Protein AF-0000000084427815 (afdb_homodimer)

Secondary structure (DSSP, 8-state):
------------------------------------TTS-HHHHHHHHHHHHHHHHHHHHHHHHHHHHHHS-HHHHHHHHHHHHTT--HHHHHHHHHHHHHH-/------------------------------------TTS-HHHHHHHHHHHHHHHHHHHHHHHHHHHHHHS-HHHHHHHHHHHHTT--HHHHHHHHHHHHHH-

pLDDT: mean 72.49, std 29.78, range [21.88, 98.81]

Structure (mmCIF, N/CA/C/O backbone):
data_AF-0000000084427815-model_v1
#
loop_
_entity.id
_entity.type
_entity.pdbx_description
1 polymer 'Uncharacterized protein'
#
loop_
_atom_site.group_PDB
_atom_site.id
_atom_site.type_symbol
_atom_site.label_atom_id
_atom_site.label_alt_id
_atom_site.label_comp_id
_atom_site.label_asym_id
_atom_site.label_entity_id
_atom_site.label_seq_id
_atom_site.pdbx_PDB_ins_code
_atom_site.Cartn_x
_atom_site.Cartn_y
_atom_site.Cartn_z
_atom_site.occupancy
_atom_site.B_iso_or_equiv
_atom_site.auth_seq_id
_atom_site.auth_comp_id
_atom_site.auth_asym_id
_atom_site.auth_atom_id
_atom_site.pdbx_PDB_model_num
ATOM 1 N N . MET A 1 1 ? 54.531 42.094 91.812 1 26.03 1 MET A N 1
ATOM 2 C CA . MET A 1 1 ? 54.656 42.531 90.438 1 26.03 1 MET A CA 1
ATOM 3 C C . MET A 1 1 ? 53.469 42.031 89.625 1 26.03 1 MET A C 1
ATOM 5 O O . MET A 1 1 ? 52.844 41.031 89.938 1 26.03 1 MET A O 1
ATOM 9 N N . SER A 1 2 ? 53.125 42.875 88.5 1 26.5 2 SER A N 1
ATOM 10 C CA . SER A 1 2 ? 52.062 43.344 87.625 1 26.5 2 SER A CA 1
ATOM 11 C C . SER A 1 2 ? 51.688 42.312 86.562 1 26.5 2 SER A C 1
ATOM 13 O O . SER A 1 2 ? 52.344 42.25 85.5 1 26.5 2 SER A O 1
ATOM 15 N N . ASP A 1 3 ? 51.375 41.094 86.938 1 30.28 3 ASP A N 1
ATOM 16 C CA . ASP A 1 3 ? 51.031 40.062 85.938 1 30.28 3 ASP A CA 1
ATOM 17 C C . ASP A 1 3 ? 49.875 40.5 85.062 1 30.28 3 ASP A C 1
ATOM 19 O O . ASP A 1 3 ? 48.719 40.469 85.438 1 30.28 3 ASP A O 1
ATOM 23 N N . ARG A 1 4 ? 50.219 41.625 84.312 1 27.55 4 ARG A N 1
ATOM 24 C CA . ARG A 1 4 ? 49.312 42.406 83.5 1 27.55 4 ARG A CA 1
ATOM 25 C C . ARG A 1 4 ? 48.469 41.5 82.562 1 27.55 4 ARG A C 1
ATOM 27 O O . ARG A 1 4 ? 47.25 41.594 82.5 1 27.55 4 ARG A O 1
ATOM 34 N N . THR A 1 5 ? 48.812 41.469 81.062 1 27.08 5 THR A N 1
ATOM 35 C CA . THR A 1 5 ? 48.156 42.156 80 1 27.08 5 THR A CA 1
ATOM 36 C C . THR A 1 5 ? 47.219 41.188 79.25 1 27.08 5 THR A C 1
ATOM 38 O O . THR A 1 5 ? 47.562 40 79.062 1 27.08 5 THR A O 1
ATOM 41 N N . ALA A 1 6 ? 46.094 41.688 78.688 1 27.53 6 ALA A N 1
ATOM 42 C CA . ALA A 1 6 ? 44.75 41.531 78.125 1 27.53 6 ALA A CA 1
ATOM 43 C C . ALA A 1 6 ? 44.75 40.75 76.812 1 27.53 6 ALA A C 1
ATOM 45 O O . ALA A 1 6 ? 44.062 39.75 76.688 1 27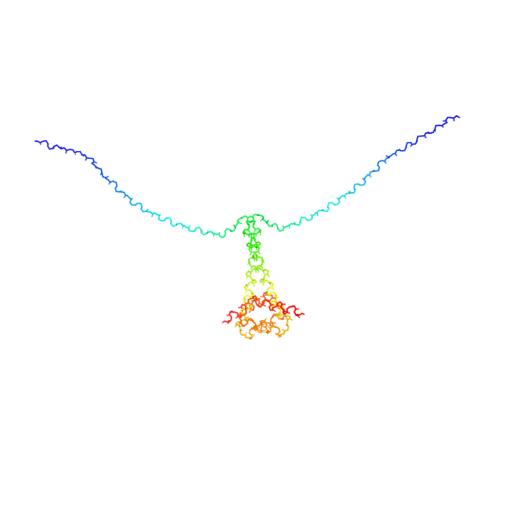.53 6 ALA A O 1
ATOM 46 N N . ALA A 1 7 ? 44.656 41.469 75.625 1 24.5 7 ALA A N 1
ATOM 47 C CA . ALA A 1 7 ? 43.438 41.656 74.812 1 24.5 7 ALA A CA 1
ATOM 48 C C . ALA A 1 7 ? 43.406 40.719 73.625 1 24.5 7 ALA A C 1
ATOM 50 O O . ALA A 1 7 ? 42.406 40.031 73.375 1 24.5 7 ALA A O 1
ATOM 51 N N . ASN A 1 8 ? 44.281 40.938 72.5 1 22.89 8 ASN A N 1
ATOM 52 C CA . ASN A 1 8 ? 43.781 41.344 71.188 1 22.89 8 ASN A CA 1
ATOM 53 C C . ASN A 1 8 ? 43.219 40.156 70.438 1 22.89 8 ASN A C 1
ATOM 55 O O . ASN A 1 8 ? 43.531 39 70.75 1 22.89 8 ASN A O 1
ATOM 59 N N . SER A 1 9 ? 42.812 40.438 69.062 1 24.67 9 SER A N 1
ATOM 60 C CA . SER A 1 9 ? 41.812 40.531 68 1 24.67 9 SER A CA 1
ATOM 61 C C . SER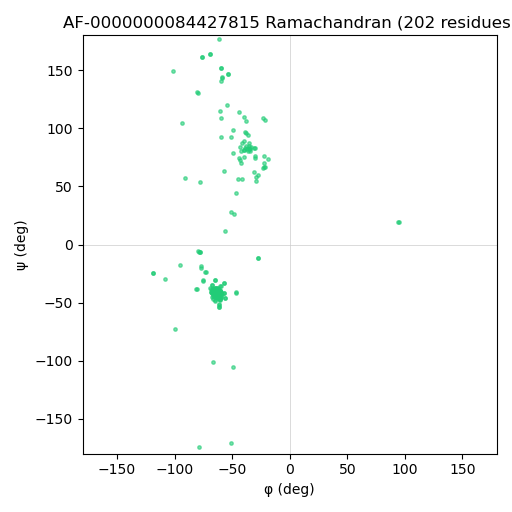 A 1 9 ? 41.969 39.406 66.938 1 24.67 9 SER A C 1
ATOM 63 O O . SER A 1 9 ? 41.031 39.094 66.188 1 24.67 9 SER A O 1
ATOM 65 N N . MET A 1 10 ? 43.25 38.938 66.75 1 24.95 10 MET A N 1
ATOM 66 C CA . MET A 1 10 ? 43.469 38.875 65.312 1 24.95 10 MET A CA 1
ATOM 67 C C . MET A 1 10 ? 42.469 37.906 64.688 1 24.95 10 MET A C 1
ATOM 69 O O . MET A 1 10 ? 41.906 37.031 65.375 1 24.95 10 MET A O 1
ATOM 73 N N . ASN A 1 11 ? 42.562 37.812 63.188 1 25.64 11 ASN A N 1
ATOM 74 C CA . ASN A 1 11 ? 42 37.75 61.844 1 25.64 11 ASN A CA 1
ATOM 75 C C . ASN A 1 11 ? 41.75 36.312 61.406 1 25.64 11 ASN A C 1
ATOM 77 O O . ASN A 1 11 ? 42.688 35.562 61.156 1 25.64 11 ASN A O 1
ATOM 81 N N . ASP A 1 12 ? 40.969 35.594 62.156 1 30.39 12 ASP A N 1
ATOM 82 C CA . ASP A 1 12 ? 40.625 34.25 61.656 1 30.39 12 ASP A CA 1
ATOM 83 C C . ASP A 1 12 ? 40.156 34.312 60.219 1 30.39 12 ASP A C 1
ATOM 85 O O . ASP A 1 12 ? 39.188 35 59.875 1 30.39 12 ASP A O 1
ATOM 89 N N . GLN A 1 13 ? 41.188 34.438 59.219 1 28.45 13 GLN A N 1
ATOM 90 C CA . GLN A 1 13 ? 41.094 34.344 57.75 1 28.45 13 GLN A CA 1
ATOM 91 C C . GLN A 1 13 ? 40.094 33.25 57.344 1 28.45 13 GLN A C 1
ATOM 93 O O . GLN A 1 13 ? 40.156 32.125 57.844 1 28.45 13 GLN A O 1
ATOM 98 N N . GLY A 1 14 ? 38.938 33.688 56.875 1 31.08 14 GLY A N 1
ATOM 99 C CA . GLY A 1 14 ? 37.75 33.188 56.156 1 31.08 14 GLY A CA 1
ATOM 100 C C . GLY A 1 14 ? 38.094 32.188 55.062 1 31.08 14 GLY A C 1
ATOM 101 O O . GLY A 1 14 ? 38.844 32.5 54.156 1 31.08 14 GLY A O 1
ATOM 102 N N . ALA A 1 15 ? 38.438 30.922 55.438 1 32.78 15 ALA A N 1
ATOM 103 C CA . ALA A 1 15 ? 38.688 29.906 54.438 1 32.78 15 ALA A CA 1
ATOM 104 C C . ALA A 1 15 ? 37.688 30 53.281 1 32.78 15 ALA A C 1
ATOM 106 O O . ALA A 1 15 ? 36.5 30.266 53.531 1 32.78 15 ALA A O 1
ATOM 107 N N . PRO A 1 16 ? 38.188 30.438 52.062 1 34.28 16 PRO A N 1
ATOM 108 C CA . PRO A 1 16 ? 37.438 30.531 50.781 1 34.28 16 PRO A CA 1
ATOM 109 C C . PRO A 1 16 ? 36.719 29.219 50.438 1 34.28 16 PRO A C 1
ATOM 111 O O . PRO A 1 16 ? 37.25 28.141 50.688 1 34.28 16 PRO A O 1
ATOM 114 N N . GLY A 1 17 ? 35.469 29.031 50.812 1 33.03 17 GLY A N 1
ATOM 115 C CA . GLY A 1 17 ? 34.531 28 50.375 1 33.03 17 GLY A CA 1
ATOM 116 C C . GLY A 1 17 ? 34.656 27.672 48.906 1 33.03 17 GLY A C 1
ATOM 117 O O . GLY A 1 17 ? 34.875 28.562 48.094 1 33.03 17 GLY A O 1
ATOM 118 N N . ASP A 1 18 ? 35.438 26.594 48.594 1 31.75 18 ASP A N 1
ATOM 119 C CA . ASP A 1 18 ? 35.5 25.953 47.281 1 31.75 18 ASP A CA 1
ATOM 120 C C . ASP A 1 18 ? 34.156 25.938 46.594 1 31.75 18 ASP A C 1
ATOM 122 O O . ASP A 1 18 ? 33.156 25.484 47.188 1 31.75 18 ASP A O 1
ATOM 126 N N . ARG A 1 19 ? 33.875 26.953 45.719 1 31.73 19 ARG A N 1
ATOM 127 C CA . ARG A 1 19 ? 32.844 27.141 44.688 1 31.73 19 ARG A CA 1
ATOM 128 C C . ARG A 1 19 ? 32.625 25.859 43.906 1 31.73 19 ARG A C 1
ATOM 130 O O . ARG A 1 19 ? 33.5 25.453 43.125 1 31.73 19 ARG A O 1
ATOM 137 N N . ASN A 1 20 ? 32.281 24.719 44.594 1 35.16 20 ASN A N 1
ATOM 138 C CA . ASN A 1 20 ? 31.766 23.625 43.812 1 35.16 20 ASN A CA 1
ATOM 139 C C . ASN A 1 20 ? 30.922 24.125 42.656 1 35.16 20 ASN A C 1
ATOM 141 O O . ASN A 1 20 ? 29.969 24.891 42.844 1 35.16 20 ASN A O 1
ATOM 145 N N . GLY A 1 21 ? 31.5 24.422 41.5 1 33.56 21 GLY A N 1
ATOM 146 C CA . GLY A 1 21 ? 30.922 24.641 40.156 1 33.56 21 GLY A CA 1
ATOM 147 C C . GLY A 1 21 ? 29.812 23.672 39.844 1 33.56 21 GLY A C 1
ATOM 148 O O . GLY A 1 21 ? 30 22.453 39.844 1 33.56 21 GLY A O 1
ATOM 149 N N . ALA A 1 22 ? 28.547 23.891 40.312 1 35.84 22 ALA A N 1
ATOM 150 C CA . ALA A 1 22 ? 27.266 23.312 39.844 1 35.84 22 ALA A CA 1
ATOM 151 C C . ALA A 1 22 ? 27.266 23.094 38.344 1 35.84 22 ALA A C 1
ATOM 153 O O . ALA A 1 22 ? 27.438 24.047 37.562 1 35.84 22 ALA A O 1
ATOM 154 N N . ARG A 1 23 ? 27.844 21.984 37.844 1 34.16 23 ARG A N 1
ATOM 155 C CA . ARG A 1 23 ? 27.609 21.516 36.5 1 34.16 23 ARG A CA 1
ATOM 156 C C . ARG A 1 23 ? 26.125 21.625 36.125 1 34.16 23 ARG A C 1
ATOM 158 O O . ARG A 1 23 ? 25.281 21.016 36.75 1 34.16 23 ARG A O 1
ATOM 165 N N . GLN A 1 24 ? 25.609 22.828 35.719 1 37.75 24 GLN A N 1
ATOM 166 C CA . GLN A 1 24 ? 24.344 22.984 35 1 37.75 24 GLN A CA 1
ATOM 167 C C . GLN A 1 24 ? 24.172 21.922 33.906 1 37.75 24 GLN A C 1
ATOM 169 O O . GLN A 1 24 ? 24.984 21.828 33 1 37.75 24 GLN A O 1
ATOM 174 N N . THR A 1 25 ? 23.953 20.656 34.281 1 36.5 25 THR A N 1
ATOM 175 C CA . THR A 1 25 ? 23.422 19.781 33.25 1 36.5 25 THR A CA 1
ATOM 176 C C . THR A 1 25 ? 22.391 20.5 32.406 1 36.5 25 THR A C 1
ATOM 178 O O . THR A 1 25 ? 21.375 20.984 32.906 1 36.5 25 THR A O 1
ATOM 181 N N . GLY A 1 26 ? 22.766 21.328 31.375 1 36.03 26 GLY A N 1
ATOM 182 C CA . GLY A 1 26 ? 21.891 21.781 30.297 1 36.03 26 GLY A CA 1
ATOM 183 C C . GLY A 1 26 ? 20.891 20.734 29.844 1 36.03 26 GLY A C 1
ATOM 184 O O . GLY A 1 26 ? 21.281 19.656 29.391 1 36.03 26 GLY A O 1
ATOM 185 N N . SER A 1 27 ? 19.766 20.547 30.578 1 37.91 27 SER A N 1
ATOM 186 C CA . SER A 1 27 ? 18.625 19.781 30.094 1 37.91 27 SER A CA 1
ATOM 187 C C . SER A 1 27 ? 18.438 19.984 28.594 1 37.91 27 SER A C 1
ATOM 189 O O . SER A 1 27 ? 18.359 21.109 28.109 1 37.91 27 SER A O 1
ATOM 191 N N . VAL A 1 28 ? 19.109 19.25 27.75 1 40.62 28 VAL A N 1
ATOM 192 C CA . VAL A 1 28 ? 18.688 19.141 26.359 1 40.62 28 VAL A CA 1
ATOM 193 C C . VAL A 1 28 ? 17.172 19.297 26.25 1 40.62 28 VAL A C 1
ATOM 195 O O . VAL A 1 28 ? 16.422 18.594 26.938 1 40.62 28 VAL A O 1
ATOM 198 N N . THR A 1 29 ? 16.594 20.469 26.219 1 36.91 29 THR A N 1
ATOM 199 C CA . THR A 1 29 ? 15.219 20.734 25.781 1 36.91 29 THR A CA 1
ATOM 200 C C . THR A 1 29 ? 14.836 19.797 24.625 1 36.91 29 THR A C 1
ATOM 202 O O . THR A 1 29 ? 15.484 19.797 23.578 1 36.91 29 THR A O 1
ATOM 205 N N . ARG A 1 30 ? 14.445 18.609 24.859 1 37.84 30 ARG A N 1
ATOM 206 C CA . ARG A 1 30 ? 13.68 17.891 23.859 1 37.84 30 ARG A CA 1
ATOM 207 C C . ARG A 1 30 ? 12.844 18.844 23 1 37.84 30 ARG A C 1
ATOM 209 O O . ARG A 1 30 ? 11.969 19.547 23.516 1 37.84 30 ARG A O 1
ATOM 216 N N . GLU A 1 31 ? 13.414 19.578 22.094 1 38.66 31 GLU A N 1
ATOM 217 C CA . GLU A 1 31 ? 12.602 20.156 21.016 1 38.66 31 GLU A CA 1
ATOM 218 C C . GLU A 1 31 ? 11.398 19.266 20.703 1 38.66 31 GLU A C 1
ATOM 220 O O . GLU A 1 31 ? 11.547 18.203 20.109 1 38.66 31 GLU A O 1
ATOM 225 N N . ASN A 1 32 ? 10.508 18.969 21.641 1 40.59 32 ASN A N 1
ATOM 226 C CA . ASN A 1 32 ? 9.18 18.438 21.344 1 40.59 32 ASN A CA 1
ATOM 227 C C . ASN A 1 32 ? 8.742 18.797 19.922 1 40.59 32 ASN A C 1
ATOM 229 O O . ASN A 1 32 ? 9.023 19.906 19.453 1 40.59 32 ASN A O 1
ATOM 233 N N . ALA A 1 33 ? 8.656 18 19 1 43.5 33 ALA A N 1
ATOM 234 C CA . ALA A 1 33 ? 7.805 18.25 17.828 1 43.5 33 ALA A CA 1
ATOM 235 C C . ALA A 1 33 ? 6.707 19.25 18.156 1 43.5 33 ALA A C 1
ATOM 237 O O . ALA A 1 33 ? 5.805 18.969 18.953 1 43.5 33 ALA A O 1
ATOM 238 N N . SER A 1 34 ? 6.934 20.453 18.422 1 43.22 34 SER A N 1
ATOM 239 C CA . SER A 1 34 ? 5.949 21.531 18.453 1 43.22 34 SER A CA 1
ATOM 240 C C . SER A 1 34 ? 4.715 21.172 17.641 1 43.22 34 SER A C 1
ATOM 242 O O . SER A 1 34 ? 4.781 21.094 16.406 1 43.22 34 SER A O 1
ATOM 244 N N . GLU A 1 35 ? 3.9 20.266 17.922 1 48.81 35 GLU A N 1
ATOM 245 C CA . GLU A 1 35 ? 2.529 20.453 17.469 1 48.81 35 GLU A CA 1
ATOM 246 C C . GLU A 1 35 ? 2.195 21.953 17.344 1 48.81 35 GLU A C 1
ATOM 248 O O . GLU A 1 35 ? 2.188 22.672 18.344 1 48.81 35 GLU A O 1
ATOM 253 N N . ASP A 1 36 ? 2.826 22.734 16.578 1 49.12 36 ASP A N 1
ATOM 254 C CA . ASP A 1 36 ? 2.439 24.109 16.328 1 49.12 36 ASP A CA 1
ATOM 255 C C . ASP A 1 36 ? 0.978 24.344 16.703 1 49.12 36 ASP A C 1
ATOM 257 O O . ASP A 1 36 ? 0.071 23.859 16.031 1 49.12 36 ASP A O 1
ATOM 261 N N . THR A 1 37 ? 0.675 24.406 17.969 1 55.78 37 THR A N 1
ATOM 262 C CA . THR A 1 37 ? -0.531 24.781 18.703 1 55.78 37 THR A CA 1
ATOM 263 C C . THR A 1 37 ? -1.372 25.766 17.906 1 55.78 37 THR A C 1
ATOM 265 O O . THR A 1 37 ? -2.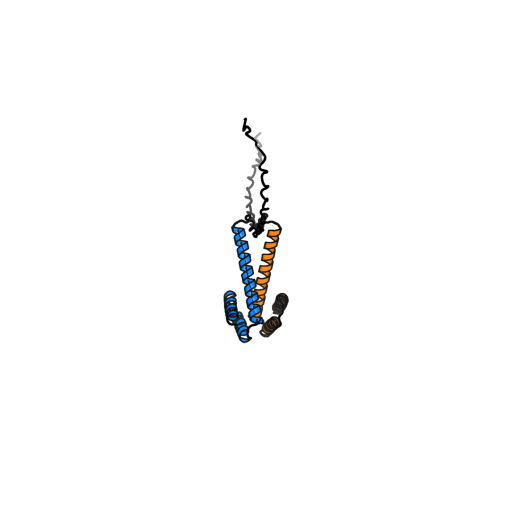521 26.031 18.25 1 55.78 37 THR A O 1
ATOM 268 N N . ASN A 1 38 ? -0.708 26.234 16.859 1 63.44 38 ASN A N 1
ATOM 269 C CA . ASN A 1 38 ? -1.526 27.203 16.141 1 63.44 38 ASN A CA 1
ATOM 270 C C . ASN A 1 38 ? -2.57 26.516 15.266 1 63.44 38 ASN A C 1
ATOM 272 O O . ASN A 1 38 ? -3.438 27.188 14.695 1 63.44 38 ASN A O 1
ATOM 276 N N . ASP A 1 39 ? -2.398 25.234 15.273 1 69.75 39 ASP A N 1
ATOM 277 C CA . ASP A 1 39 ? -3.387 24.562 14.438 1 69.75 39 ASP A CA 1
ATOM 278 C C . ASP A 1 39 ? -4.719 24.422 15.172 1 69.75 39 ASP A C 1
ATOM 280 O O . ASP A 1 39 ? -4.746 24.188 16.375 1 69.75 39 ASP A O 1
ATOM 284 N N . SER A 1 40 ? -5.672 24.812 14.484 1 78.75 40 SER A N 1
ATOM 285 C CA . SER A 1 40 ? -7.004 24.531 15.016 1 78.75 40 SER A CA 1
ATOM 286 C C . SER A 1 40 ? -7.176 23.047 15.336 1 78.75 40 SER A C 1
ATOM 288 O O . SER A 1 40 ? -6.477 22.203 14.773 1 78.75 40 SER A O 1
ATOM 290 N N . PRO A 1 41 ? -7.922 22.781 16.344 1 84.31 41 PRO A N 1
ATOM 291 C CA . PRO A 1 41 ? -8.195 21.375 16.656 1 84.31 41 PRO A CA 1
ATOM 292 C C . PRO A 1 41 ? -8.586 20.562 15.438 1 84.31 41 PRO A C 1
ATOM 294 O O . PRO A 1 41 ? -8.18 19.391 15.305 1 84.31 41 PRO A O 1
ATOM 297 N N . GLU A 1 42 ? -9.414 21.125 14.578 1 84.25 42 GLU A N 1
ATOM 298 C CA . GLU A 1 42 ? -9.836 20.453 13.352 1 84.25 42 GLU A CA 1
ATOM 299 C C . GLU A 1 42 ? -8.648 20.156 12.445 1 84.25 42 GLU A C 1
ATOM 301 O O . GLU A 1 42 ? -8.555 19.062 11.883 1 84.25 42 GLU A O 1
ATOM 306 N N . ARG A 1 43 ? -7.836 21.094 12.305 1 82.81 43 ARG A N 1
ATOM 307 C CA . ARG A 1 43 ? -6.66 20.906 11.461 1 82.81 43 ARG A CA 1
ATOM 308 C C . ARG A 1 43 ? -5.727 19.859 12.039 1 82.81 43 ARG A C 1
ATOM 310 O O . ARG A 1 43 ? -5.176 19.031 11.297 1 82.81 43 ARG A O 1
ATOM 317 N N . ARG A 1 44 ? -5.594 19.844 13.352 1 84.06 44 ARG A N 1
ATOM 318 C CA . ARG A 1 44 ? -4.773 18.828 14.008 1 84.06 44 ARG A CA 1
ATOM 319 C C . ARG A 1 44 ? -5.352 17.438 13.789 1 84.06 44 ARG A C 1
ATOM 321 O O . ARG A 1 44 ? -4.609 16.469 13.555 1 84.06 44 ARG A O 1
ATOM 328 N N . GLN A 1 45 ? -6.699 17.312 13.797 1 88.94 45 GLN A N 1
ATOM 329 C CA . GLN A 1 45 ? -7.367 16.031 13.586 1 88.94 45 GLN A CA 1
ATOM 330 C C . GLN A 1 45 ? -7.148 15.531 12.156 1 88.94 45 GLN A C 1
ATOM 332 O O . GLN A 1 45 ? -6.914 14.336 11.945 1 88.94 45 GLN A O 1
ATOM 337 N N . GLN A 1 46 ? -7.164 16.406 11.195 1 88.12 46 GLN A N 1
ATOM 338 C CA . GLN A 1 46 ? -6.965 16.047 9.805 1 88.12 46 GLN A CA 1
ATOM 339 C C . GLN A 1 46 ? -5.547 15.531 9.562 1 88.12 46 GLN A C 1
ATOM 341 O O . GLN A 1 46 ? -5.352 14.539 8.859 1 88.12 46 GLN A O 1
ATOM 346 N N . ILE A 1 47 ? -4.637 16.141 10.195 1 85.75 47 ILE A N 1
ATOM 347 C CA . ILE A 1 47 ? -3.24 15.742 10.055 1 85.75 47 ILE A CA 1
ATOM 348 C C . ILE A 1 47 ? -3.029 14.367 10.672 1 85.75 47 ILE A C 1
ATOM 350 O O . ILE A 1 47 ? -2.354 13.516 10.094 1 85.75 47 ILE A O 1
ATOM 354 N N . ARG A 1 48 ? -3.582 14.258 11.797 1 88.38 48 ARG A N 1
ATOM 355 C CA . ARG A 1 48 ? -3.467 12.977 12.477 1 88.38 48 ARG A CA 1
ATOM 356 C C . ARG A 1 48 ? -4.094 11.859 11.648 1 88.38 48 ARG A C 1
ATOM 358 O O . ARG A 1 48 ? -3.541 10.758 11.555 1 88.38 48 ARG A O 1
ATOM 365 N N . GLN A 1 49 ? -5.195 12.094 11.031 1 91.06 49 GLN A N 1
ATOM 366 C CA . GLN A 1 49 ? -5.859 11.102 10.195 1 91.06 49 GLN A CA 1
ATOM 367 C C . GLN A 1 49 ? -5.004 10.734 8.984 1 91.06 49 GLN A C 1
ATOM 369 O O . GLN A 1 49 ? -4.93 9.57 8.602 1 91.06 49 GLN A O 1
ATOM 374 N N . GLN A 1 50 ? -4.383 11.734 8.406 1 91.19 50 GLN A N 1
ATOM 375 C CA . GLN A 1 50 ? -3.5 11.484 7.266 1 91.19 50 GLN A CA 1
ATOM 376 C C . GLN A 1 50 ? -2.33 10.594 7.66 1 91.19 50 GLN A C 1
ATOM 378 O O . GLN A 1 50 ? -1.916 9.727 6.887 1 91.19 50 GLN A O 1
ATOM 383 N N . GLU A 1 51 ? -1.854 10.797 8.812 1 91.69 51 GLU A N 1
ATOM 384 C CA . GLU A 1 51 ? -0.762 9.969 9.32 1 91.69 51 GLU A CA 1
ATOM 385 C C . GLU A 1 51 ? -1.218 8.531 9.539 1 91.69 51 GLU A C 1
ATOM 387 O O . GLU A 1 51 ? -0.501 7.586 9.195 1 91.69 51 GLU A O 1
ATOM 392 N N . VAL A 1 52 ? -2.365 8.383 10.109 1 93.44 52 VAL A N 1
ATOM 393 C CA . VAL A 1 52 ? -2.93 7.055 10.336 1 93.44 52 VAL A CA 1
ATOM 394 C C . VAL A 1 52 ? -3.121 6.34 9 1 93.44 52 VAL A C 1
ATOM 396 O O . VAL A 1 52 ? -2.75 5.172 8.852 1 93.44 52 VAL A O 1
ATOM 399 N N . ASP A 1 53 ? -3.676 7.027 8.062 1 93.94 53 ASP A N 1
ATOM 400 C CA . ASP A 1 53 ? -3.896 6.465 6.73 1 93.94 53 ASP A CA 1
ATOM 401 C C . ASP A 1 53 ? -2.574 6.07 6.074 1 93.94 53 ASP A C 1
ATOM 403 O O . ASP A 1 53 ? -2.457 4.984 5.5 1 93.94 53 ASP A O 1
ATOM 407 N N . LEU A 1 54 ? -1.64 6.945 6.137 1 95.56 54 LEU A N 1
ATOM 408 C CA . LEU A 1 54 ? -0.326 6.668 5.566 1 95.56 54 LEU A CA 1
ATOM 409 C C . LEU A 1 54 ? 0.271 5.398 6.168 1 95.56 54 LEU A C 1
ATOM 411 O O . LEU A 1 54 ? 0.77 4.539 5.441 1 95.56 54 LEU A O 1
ATOM 415 N N . ASN A 1 55 ? 0.191 5.289 7.5 1 95.56 55 ASN A N 1
ATOM 416 C CA . ASN A 1 55 ? 0.736 4.113 8.172 1 95.56 55 ASN A CA 1
ATOM 417 C C . ASN A 1 55 ? -0.011 2.844 7.777 1 95.56 55 ASN A C 1
ATOM 41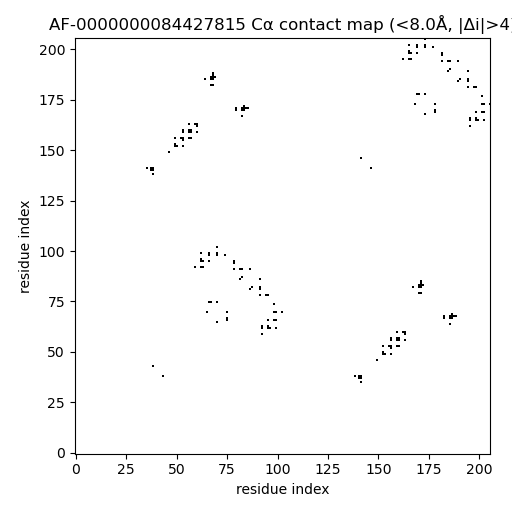9 O O . ASN A 1 55 ? 0.6 1.788 7.602 1 95.56 55 ASN A O 1
ATOM 423 N N . TYR A 1 56 ? -1.28 2.992 7.617 1 95.56 56 TYR A N 1
ATOM 424 C CA . TYR A 1 56 ? -2.096 1.854 7.203 1 95.56 56 TYR A CA 1
ATOM 425 C C . TYR A 1 56 ? -1.655 1.332 5.844 1 95.56 56 TYR A C 1
ATOM 427 O O . TYR A 1 56 ? -1.355 0.145 5.691 1 95.56 56 TYR A O 1
ATOM 435 N N . TYR A 1 57 ? -1.588 2.125 4.871 1 96.25 57 TYR A N 1
ATOM 436 C CA . TYR A 1 57 ? -1.264 1.704 3.512 1 96.25 57 TYR A CA 1
ATOM 437 C C . TYR A 1 57 ? 0.187 1.247 3.414 1 96.25 57 TYR A C 1
ATOM 439 O O . TYR A 1 57 ? 0.491 0.268 2.729 1 96.25 57 TYR A O 1
ATOM 447 N N . ARG A 1 58 ? 1.012 1.924 4.094 1 96.38 58 ARG A N 1
ATOM 448 C CA . ARG A 1 58 ? 2.418 1.534 4.109 1 96.38 58 ARG A CA 1
ATOM 449 C C . ARG A 1 58 ? 2.592 0.13 4.68 1 96.38 58 ARG A C 1
ATOM 451 O O . ARG A 1 58 ? 3.23 -0.722 4.059 1 96.38 58 ARG A O 1
ATOM 458 N N . LYS A 1 59 ? 2.049 -0.125 5.84 1 96.88 59 LYS A N 1
ATOM 459 C CA . LYS A 1 59 ? 2.158 -1.431 6.484 1 96.88 59 LYS A CA 1
ATOM 460 C C . LYS A 1 59 ? 1.491 -2.516 5.645 1 96.88 59 LYS A C 1
ATOM 462 O O . LYS A 1 59 ? 2.008 -3.631 5.539 1 96.88 59 LYS A O 1
ATOM 467 N N . PHE A 1 60 ? 0.36 -2.209 5.082 1 98.25 60 PHE A N 1
ATOM 468 C CA . PHE A 1 60 ? -0.377 -3.152 4.246 1 98.25 60 PHE A CA 1
ATOM 469 C C . PHE A 1 60 ? 0.453 -3.568 3.039 1 98.25 60 PHE A C 1
ATOM 471 O O . PHE A 1 60 ? 0.591 -4.758 2.754 1 98.25 60 PHE A O 1
ATOM 478 N N . LEU A 1 61 ? 1.037 -2.592 2.361 1 98.25 61 LEU A N 1
ATOM 479 C CA . LEU A 1 61 ? 1.885 -2.855 1.204 1 98.25 61 LEU A CA 1
ATOM 480 C C . LEU A 1 61 ? 3.09 -3.705 1.595 1 98.25 61 LEU A C 1
ATOM 482 O O . LEU A 1 61 ? 3.408 -4.684 0.917 1 98.25 61 LEU A O 1
ATOM 486 N N . GLU A 1 62 ? 3.721 -3.371 2.701 1 97.5 62 GLU A N 1
ATOM 487 C CA . GLU A 1 62 ? 4.875 -4.113 3.199 1 97.5 62 GLU A CA 1
ATOM 488 C C . GLU A 1 62 ? 4.508 -5.559 3.512 1 97.5 62 GLU A C 1
ATOM 490 O O . GLU A 1 62 ? 5.266 -6.48 3.193 1 97.5 62 GLU A O 1
ATOM 495 N N . ASP A 1 63 ? 3.369 -5.719 4.164 1 98.25 63 ASP A N 1
ATOM 496 C CA . ASP A 1 63 ? 2.912 -7.062 4.508 1 98.25 63 ASP A CA 1
ATOM 497 C C . ASP A 1 63 ? 2.629 -7.883 3.252 1 98.25 63 ASP A C 1
ATOM 499 O O . ASP A 1 63 ? 2.984 -9.062 3.182 1 98.25 63 ASP A O 1
ATOM 503 N N . LEU A 1 64 ? 1.986 -7.309 2.277 1 98.69 64 LEU A N 1
ATOM 504 C CA . LEU A 1 64 ? 1.641 -8.008 1.046 1 98.69 64 LEU A CA 1
ATOM 505 C C . LEU A 1 64 ? 2.895 -8.406 0.276 1 98.69 64 LEU A C 1
ATOM 507 O O . LEU A 1 64 ? 3.064 -9.578 -0.083 1 98.69 64 LEU A O 1
ATOM 511 N N . VAL A 1 65 ? 3.834 -7.488 0.075 1 98.69 65 VAL A N 1
ATOM 512 C CA . VAL A 1 65 ? 5.09 -7.758 -0.618 1 98.69 65 VAL A CA 1
ATOM 513 C C . VAL A 1 65 ? 5.91 -8.766 0.177 1 98.69 65 VAL A C 1
ATOM 515 O O . VAL A 1 65 ? 6.504 -9.688 -0.399 1 98.69 65 VAL A O 1
ATOM 518 N N . GLY A 1 66 ? 5.879 -8.648 1.501 1 98.38 66 GLY A N 1
ATOM 519 C CA . GLY A 1 66 ? 6.602 -9.578 2.354 1 98.38 66 GLY A CA 1
ATOM 520 C C . GLY A 1 66 ? 6.098 -11 2.246 1 98.38 66 GLY A C 1
ATOM 521 O O . GLY A 1 66 ? 6.887 -11.945 2.148 1 98.38 66 GLY A O 1
ATOM 522 N N . VAL A 1 67 ? 4.832 -11.148 2.27 1 98.5 67 VAL A N 1
ATOM 523 C CA . VAL A 1 67 ? 4.238 -12.477 2.137 1 98.5 67 VAL A CA 1
ATOM 524 C C . VAL A 1 67 ? 4.555 -13.047 0.759 1 98.5 67 VAL A C 1
ATOM 526 O O . VAL A 1 67 ? 4.922 -14.219 0.636 1 98.5 67 VAL A O 1
ATOM 529 N N . MET A 1 68 ? 4.461 -12.203 -0.27 1 98.5 68 MET A N 1
ATOM 530 C CA . MET A 1 68 ? 4.773 -12.688 -1.612 1 98.5 68 MET A CA 1
ATOM 531 C C . MET A 1 68 ? 6.242 -13.078 -1.722 1 98.5 68 MET A C 1
ATOM 533 O O . MET A 1 68 ? 6.586 -14.023 -2.438 1 98.5 68 MET A O 1
ATOM 537 N N . ARG A 1 69 ? 7.102 -12.422 -0.983 1 98.31 69 ARG A N 1
ATOM 538 C CA . ARG A 1 69 ? 8.547 -12.617 -1.067 1 98.31 69 ARG A CA 1
ATOM 539 C C . ARG A 1 69 ? 8.977 -13.852 -0.277 1 98.31 69 ARG A C 1
ATOM 541 O O . ARG A 1 69 ? 9.758 -14.664 -0.765 1 98.31 69 ARG A O 1
ATOM 548 N N . ASP A 1 70 ? 8.352 -14.062 0.855 1 97.81 70 ASP A N 1
ATOM 549 C CA . ASP A 1 70 ? 9.008 -14.93 1.822 1 97.81 70 ASP A CA 1
ATOM 550 C C . ASP A 1 70 ? 8.156 -16.172 2.119 1 97.81 70 ASP A C 1
ATOM 552 O O . ASP A 1 70 ? 8.664 -17.172 2.615 1 97.81 70 ASP A O 1
ATOM 556 N N . ALA A 1 71 ? 6.84 -16.047 1.912 1 97.81 71 ALA A N 1
ATOM 557 C CA . ALA A 1 71 ? 5.957 -17.141 2.318 1 97.81 71 ALA A CA 1
ATOM 558 C C . ALA A 1 71 ? 6.031 -18.297 1.327 1 97.81 71 ALA A C 1
ATOM 560 O O . ALA A 1 71 ? 6.535 -18.141 0.213 1 97.81 71 ALA A O 1
ATOM 561 N N . HIS A 1 72 ? 5.582 -19.438 1.791 1 96.81 72 HIS A N 1
ATOM 562 C CA . HIS A 1 72 ? 5.48 -20.609 0.924 1 96.81 72 HIS A CA 1
ATOM 563 C C . HIS A 1 72 ? 4.551 -20.328 -0.257 1 96.81 72 HIS A C 1
ATOM 565 O O . HIS A 1 72 ? 3.602 -19.562 -0.141 1 96.81 72 HIS A O 1
ATOM 571 N N . SER A 1 73 ? 4.891 -21.062 -1.302 1 96.81 73 SER A N 1
ATOM 572 C CA . SER A 1 73 ? 4.125 -20.906 -2.533 1 96.81 73 SER A CA 1
ATOM 573 C C . SER A 1 73 ? 2.643 -21.172 -2.303 1 96.81 73 SER A C 1
ATOM 575 O O . SER A 1 73 ? 1.785 -20.547 -2.922 1 96.81 73 SER A O 1
ATOM 577 N N . GLU A 1 74 ? 2.383 -22.062 -1.423 1 97.12 74 GLU A N 1
ATOM 578 C CA . GLU A 1 74 ? 0.987 -22.391 -1.144 1 97.12 74 GLU A CA 1
ATOM 579 C C . GLU A 1 74 ? 0.273 -21.234 -0.464 1 97.12 74 GLU A C 1
ATOM 581 O O . GLU A 1 74 ? -0.872 -20.922 -0.797 1 97.12 74 GLU A O 1
ATOM 586 N N . SER A 1 75 ? 0.953 -20.609 0.453 1 97.81 75 SER A N 1
ATOM 587 C CA . SER A 1 75 ? 0.375 -19.453 1.126 1 97.81 75 SER A CA 1
ATOM 588 C C . SER A 1 75 ? 0.161 -18.297 0.153 1 97.81 75 SER A C 1
ATOM 590 O O . SER A 1 75 ? -0.872 -17.625 0.198 1 97.81 75 SER A O 1
ATOM 592 N N . VAL A 1 76 ? 1.057 -18.109 -0.726 1 98.38 76 VAL A N 1
ATOM 593 C CA . VAL A 1 76 ? 0.955 -17.047 -1.722 1 98.38 76 VAL A CA 1
ATOM 594 C C . VAL A 1 76 ? -0.224 -17.328 -2.652 1 98.38 76 VAL A C 1
ATOM 596 O O . VAL A 1 76 ? -1.009 -16.422 -2.955 1 98.38 76 VAL A O 1
ATOM 599 N N . ALA A 1 77 ? -0.378 -18.562 -3.047 1 98.06 77 ALA A N 1
ATOM 600 C CA . ALA A 1 77 ? -1.491 -18.953 -3.912 1 98.06 77 ALA A CA 1
ATOM 601 C C . ALA A 1 77 ? -2.832 -18.672 -3.234 1 98.06 77 ALA A C 1
ATOM 603 O O . ALA A 1 77 ? -3.785 -18.234 -3.883 1 98.06 77 ALA A O 1
ATOM 604 N N . GLN A 1 78 ? -2.883 -18.938 -1.962 1 98.38 78 GLN A N 1
ATOM 605 C CA . GLN A 1 78 ? -4.109 -18.688 -1.211 1 98.38 78 GLN A CA 1
ATOM 606 C C . GLN A 1 78 ? -4.43 -17.203 -1.149 1 98.38 78 GLN A C 1
ATOM 608 O O . GLN A 1 78 ? -5.594 -16.797 -1.242 1 98.38 78 GLN A O 1
ATOM 613 N N . ILE A 1 79 ? -3.426 -16.422 -0.981 1 98.75 79 ILE A N 1
ATOM 614 C CA . ILE A 1 79 ? -3.621 -14.984 -0.929 1 98.75 79 ILE A CA 1
ATOM 615 C C . ILE A 1 79 ? -4.102 -14.477 -2.287 1 98.75 79 ILE A C 1
ATOM 617 O O . ILE A 1 79 ? -5.039 -13.68 -2.363 1 98.75 79 ILE A O 1
ATOM 621 N N . VAL A 1 80 ? -3.533 -14.938 -3.365 1 98.69 80 VAL A N 1
ATOM 622 C CA . VAL A 1 80 ? -3.936 -14.531 -4.707 1 98.69 80 VAL A CA 1
ATOM 623 C C . VAL A 1 80 ? -5.379 -14.961 -4.965 1 98.69 80 VAL A C 1
ATOM 625 O O . VAL A 1 80 ? -6.176 -14.18 -5.492 1 98.69 80 VAL A O 1
ATOM 628 N N . SER A 1 81 ? -5.727 -16.141 -4.574 1 98.69 81 SER A N 1
ATOM 629 C CA . SER A 1 81 ? -7.09 -16.641 -4.746 1 98.69 81 SER A CA 1
ATOM 630 C C . SER A 1 81 ? -8.086 -15.773 -3.977 1 98.69 81 SER A C 1
ATOM 632 O O . SER A 1 81 ? -9.172 -15.469 -4.48 1 98.69 81 SER A O 1
ATOM 634 N N . LEU A 1 82 ? -7.699 -15.438 -2.771 1 98.81 82 LEU A N 1
ATOM 635 C CA . LEU A 1 82 ? -8.539 -14.562 -1.961 1 98.81 82 LEU A CA 1
ATOM 636 C C . LEU A 1 82 ? -8.766 -13.227 -2.662 1 98.81 82 LEU A C 1
ATOM 638 O O . LEU A 1 82 ? -9.891 -12.727 -2.711 1 98.81 82 LEU A O 1
ATOM 642 N N . ILE A 1 83 ? -7.762 -12.688 -3.24 1 98.81 83 ILE A N 1
ATOM 643 C CA . ILE A 1 83 ? -7.832 -11.414 -3.955 1 98.81 83 ILE A CA 1
ATOM 644 C C . ILE A 1 83 ? -8.742 -11.555 -5.172 1 98.81 83 ILE A C 1
ATOM 646 O O . ILE A 1 83 ? -9.617 -10.719 -5.402 1 98.81 83 ILE A O 1
ATOM 650 N N . ARG A 1 84 ? -8.711 -12.641 -5.891 1 98.5 84 ARG A N 1
ATOM 651 C CA . ARG A 1 84 ? -9.469 -12.883 -7.113 1 98.5 84 ARG A CA 1
ATOM 652 C C . ARG A 1 84 ? -10.945 -13.117 -6.805 1 98.5 84 ARG A C 1
ATOM 654 O O . ARG A 1 84 ? -11.805 -12.883 -7.656 1 98.5 84 ARG A O 1
ATOM 661 N N . SER A 1 85 ? -11.164 -13.523 -5.629 1 98.44 85 SER A N 1
ATOM 662 C CA . SER A 1 85 ? -12.547 -13.797 -5.234 1 98.44 85 SER A CA 1
ATOM 663 C C . SER A 1 85 ? -13.297 -12.508 -4.918 1 98.44 85 SER A C 1
ATOM 665 O O . SER A 1 85 ? -14.492 -12.531 -4.629 1 98.44 85 SER A O 1
ATOM 667 N N . GLY A 1 86 ? -12.555 -11.336 -4.918 1 97.88 86 GLY A N 1
ATOM 668 C CA . GLY A 1 86 ? -13.188 -10.047 -4.691 1 97.88 86 GLY A CA 1
ATOM 669 C C . GLY A 1 86 ? -13.141 -9.609 -3.24 1 97.88 86 GLY A C 1
ATOM 670 O O . GLY A 1 86 ? -13.914 -8.75 -2.82 1 97.88 86 GLY A O 1
ATOM 671 N N . ALA A 1 87 ? -12.219 -10.195 -2.438 1 98.56 87 ALA A N 1
ATOM 672 C CA . ALA A 1 87 ? -12.07 -9.844 -1.026 1 98.56 87 ALA A CA 1
ATOM 673 C C . ALA A 1 87 ? -11.75 -8.359 -0.859 1 98.56 87 ALA A C 1
ATOM 675 O O . ALA A 1 87 ? -11.039 -7.773 -1.678 1 98.56 87 ALA A O 1
ATOM 676 N N . SER A 1 88 ? -12.297 -7.77 0.194 1 98 88 SER A N 1
ATOM 677 C CA . SER A 1 88 ? -11.984 -6.383 0.521 1 98 88 SER A CA 1
ATOM 678 C C . SER A 1 88 ? -10.539 -6.242 1.002 1 98 88 SER A C 1
ATOM 680 O O . SER A 1 88 ? -9.906 -7.227 1.389 1 98 88 SER A O 1
ATOM 682 N N . ASN A 1 89 ? -10.062 -4.98 1.005 1 97.88 89 ASN A N 1
ATOM 683 C CA . ASN A 1 89 ? -8.719 -4.719 1.516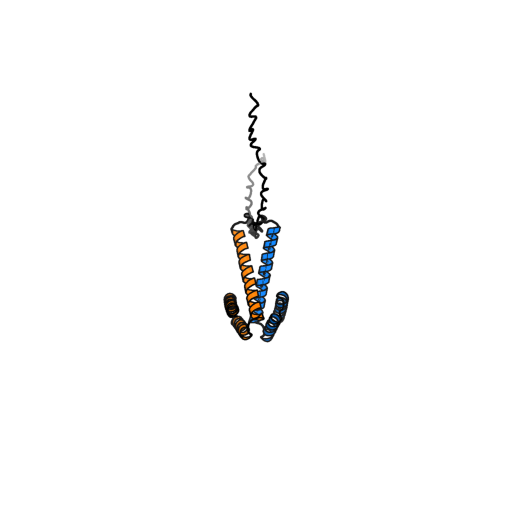 1 97.88 89 ASN A CA 1
ATOM 684 C C . ASN A 1 89 ? -8.562 -5.207 2.953 1 97.88 89 ASN A C 1
ATOM 686 O O . ASN A 1 89 ? -7.523 -5.762 3.314 1 97.88 89 ASN A O 1
ATOM 690 N N . GLU A 1 90 ? -9.578 -4.961 3.75 1 97.12 90 GLU A N 1
ATOM 691 C CA . GLU A 1 90 ? -9.531 -5.375 5.148 1 97.12 90 GLU A CA 1
ATOM 692 C C . GLU A 1 90 ? -9.398 -6.891 5.27 1 97.12 90 GLU A C 1
ATOM 694 O O . GLU A 1 90 ? -8.578 -7.387 6.051 1 97.12 90 GLU A O 1
ATOM 699 N N . GLU A 1 91 ? -10.102 -7.594 4.465 1 98.38 91 GLU A N 1
ATOM 700 C CA . GLU A 1 91 ? -10.039 -9.055 4.461 1 98.38 91 GLU A CA 1
ATOM 701 C C . GLU A 1 91 ? -8.656 -9.539 4.027 1 98.38 91 GLU A C 1
ATOM 703 O O . GLU A 1 91 ? -8.109 -10.477 4.621 1 98.38 91 GLU A O 1
ATOM 708 N N . ILE A 1 92 ? -8.125 -8.938 3.027 1 98.81 92 ILE A N 1
ATOM 709 C CA . ILE A 1 92 ? -6.805 -9.305 2.523 1 98.81 92 ILE A CA 1
ATOM 710 C C . ILE A 1 92 ? -5.75 -9.039 3.594 1 98.81 92 ILE A C 1
ATOM 712 O O . ILE A 1 92 ? -4.902 -9.891 3.865 1 98.81 92 ILE A O 1
ATOM 716 N N . HIS A 1 93 ? -5.863 -7.891 4.203 1 98.44 93 HIS A N 1
ATOM 717 C CA . HIS A 1 93 ? -4.879 -7.508 5.203 1 98.44 93 HIS A CA 1
ATOM 718 C C . HIS A 1 93 ? -4.891 -8.469 6.387 1 98.44 93 HIS A C 1
ATOM 720 O O . HIS A 1 93 ? -3.832 -8.859 6.887 1 98.44 93 HIS A O 1
ATOM 726 N N . ILE A 1 94 ? -6.059 -8.852 6.852 1 97.94 94 ILE A N 1
ATOM 727 C CA . ILE A 1 94 ? -6.191 -9.812 7.945 1 97.94 94 ILE A CA 1
ATOM 728 C C . ILE A 1 94 ? -5.543 -11.141 7.555 1 97.94 94 ILE A C 1
ATOM 730 O O . ILE A 1 94 ? -4.824 -11.742 8.352 1 97.94 94 ILE A O 1
ATOM 734 N N . ALA A 1 95 ? -5.781 -11.609 6.328 1 98.5 95 ALA A N 1
ATOM 735 C CA . ALA A 1 95 ? -5.195 -12.859 5.844 1 98.5 95 ALA A CA 1
ATOM 736 C C . ALA A 1 95 ? -3.674 -12.781 5.816 1 98.5 95 ALA A C 1
ATOM 738 O O . ALA A 1 95 ? -2.988 -13.742 6.172 1 98.5 95 ALA A O 1
ATOM 739 N N . LEU A 1 96 ? -3.148 -11.664 5.426 1 98.62 96 LEU A N 1
ATOM 740 C CA . LEU A 1 96 ? -1.704 -11.469 5.395 1 98.62 96 LEU A CA 1
ATOM 741 C C . LEU A 1 96 ? -1.109 -11.57 6.797 1 98.62 96 LEU A C 1
ATOM 743 O O . LEU A 1 96 ? -0.065 -12.195 6.988 1 98.62 96 LEU A O 1
ATOM 747 N N . GLN A 1 97 ? -1.758 -10.938 7.742 1 97.31 97 GLN A N 1
ATOM 748 C CA . GLN A 1 97 ? -1.283 -10.969 9.125 1 97.31 97 GLN A CA 1
ATOM 749 C C . GLN A 1 97 ? -1.255 -12.398 9.656 1 97.31 97 GLN A C 1
ATOM 751 O O . GLN A 1 97 ? -0.325 -12.781 10.375 1 97.31 97 GLN A O 1
ATOM 756 N N . ARG A 1 98 ? -2.217 -13.164 9.219 1 96.94 98 ARG A N 1
ATOM 757 C CA . ARG A 1 98 ? -2.273 -14.562 9.641 1 96.94 98 ARG A CA 1
ATOM 758 C C . ARG A 1 98 ? -1.091 -15.352 9.086 1 96.94 98 ARG A C 1
ATOM 760 O O . ARG A 1 98 ? -0.482 -16.156 9.805 1 96.94 98 ARG A O 1
ATOM 767 N N . VAL A 1 99 ? -0.737 -15.109 7.891 1 97.56 99 VAL A N 1
ATOM 768 C CA . VAL A 1 99 ? 0.376 -15.812 7.258 1 97.56 99 VAL A CA 1
ATOM 769 C C . VAL A 1 99 ? 1.688 -15.414 7.93 1 97.56 99 VAL A C 1
ATOM 771 O O . VAL A 1 99 ? 2.549 -16.266 8.172 1 97.56 99 VAL A O 1
ATOM 774 N N . ARG A 1 100 ? 1.845 -14.164 8.227 1 95.38 100 ARG A N 1
ATOM 775 C CA . ARG A 1 100 ? 3.074 -13.648 8.82 1 95.38 100 ARG A CA 1
ATOM 776 C C . ARG A 1 100 ? 3.258 -14.188 10.242 1 95.38 100 ARG A C 1
ATOM 778 O O . ARG A 1 100 ? 4.387 -14.398 10.688 1 95.38 100 ARG A O 1
ATOM 785 N N . GLU A 1 101 ? 2.188 -14.336 10.859 1 92.06 101 GLU A N 1
ATOM 786 C CA . GLU A 1 101 ? 2.24 -14.852 12.227 1 92.06 101 GLU A CA 1
ATOM 787 C C . GLU A 1 101 ? 2.51 -16.359 12.234 1 92.06 101 GLU A C 1
ATOM 789 O O . GLU A 1 101 ? 3.096 -16.875 13.18 1 92.06 101 GLU A O 1
ATOM 794 N N . ALA A 1 102 ? 2.039 -16.984 11.211 1 87.69 102 ALA A N 1
ATOM 795 C CA . ALA A 1 102 ? 2.229 -18.438 11.102 1 87.69 102 ALA A CA 1
ATOM 796 C C . ALA A 1 102 ? 3.652 -18.766 10.672 1 87.69 102 ALA A C 1
ATOM 798 O O . ALA A 1 102 ? 4.117 -19.891 10.859 1 87.69 102 ALA A O 1
ATOM 799 N N . SER A 1 103 ? 4.398 -17.906 10.102 1 75.62 103 SER A N 1
ATOM 800 C CA . SER A 1 103 ? 5.742 -18.172 9.594 1 75.62 103 SER A CA 1
ATOM 801 C C . SER A 1 103 ? 6.797 -17.906 10.656 1 75.62 103 SER A C 1
ATOM 803 O O . SER A 1 103 ? 7.844 -18.562 10.68 1 75.62 103 SER A O 1
ATOM 805 N N . MET B 1 1 ? -66.188 81.625 -36.656 1 21.88 1 MET B N 1
ATOM 806 C CA . MET B 1 1 ? -65.375 82.062 -35.562 1 21.88 1 MET B CA 1
ATOM 807 C C . MET B 1 1 ? -64.438 80.938 -35.094 1 21.88 1 MET B C 1
ATOM 809 O O . MET B 1 1 ? -64.688 79.75 -35.469 1 21.88 1 MET B O 1
ATOM 813 N N . SER B 1 2 ? -64.125 80.875 -33.781 1 22.98 2 SER B N 1
ATOM 814 C CA . SER B 1 2 ? -62.906 80.75 -33 1 22.98 2 SER B CA 1
ATOM 815 C C . SER B 1 2 ? -62.625 79.25 -32.625 1 22.98 2 SER B C 1
ATOM 817 O O . SER B 1 2 ? -61.688 79 -31.875 1 22.98 2 SER B O 1
ATOM 819 N N . ASP B 1 3 ? -63.656 78.375 -32.719 1 26.36 3 ASP B N 1
ATOM 820 C CA . ASP B 1 3 ? -63.438 77.5 -31.594 1 26.36 3 ASP B CA 1
ATOM 821 C C . ASP B 1 3 ? -62.094 76.812 -31.688 1 26.36 3 ASP B C 1
ATOM 823 O O . ASP B 1 3 ? -61.625 76.438 -32.781 1 26.36 3 ASP B O 1
ATOM 827 N N . ARG B 1 4 ? -61.438 76.688 -30.562 1 29.92 4 ARG B N 1
ATOM 828 C CA . ARG B 1 4 ? -60.188 76.438 -29.844 1 29.92 4 ARG B CA 1
ATOM 829 C C . ARG B 1 4 ? -59.656 75.062 -30.172 1 29.92 4 ARG B C 1
ATOM 831 O O . ARG B 1 4 ? -60.375 74.062 -30.094 1 29.92 4 ARG B O 1
ATOM 838 N N . THR B 1 5 ? -58.469 74.938 -30.844 1 30.36 5 THR B N 1
ATOM 839 C CA . THR B 1 5 ? -57.344 74.125 -31.281 1 30.36 5 THR B CA 1
ATOM 840 C C . THR B 1 5 ? -56.719 73.375 -30.125 1 30.36 5 THR B C 1
ATOM 842 O O . THR B 1 5 ? -55.75 73.875 -29.484 1 30.36 5 THR B O 1
ATOM 845 N N . ALA B 1 6 ? -57.75 73.125 -29.094 1 27.59 6 ALA B N 1
ATOM 846 C CA . ALA B 1 6 ? -56.969 72.875 -27.891 1 27.59 6 ALA B CA 1
ATOM 847 C C . ALA B 1 6 ? -55.906 71.812 -28.172 1 27.59 6 ALA B C 1
ATOM 849 O O . ALA B 1 6 ? -55.969 71.125 -29.172 1 27.59 6 ALA B O 1
ATOM 850 N N . ALA B 1 7 ? -55.25 71.375 -27.047 1 27.16 7 ALA B N 1
ATOM 851 C CA . ALA B 1 7 ? -54 71.125 -26.312 1 27.16 7 ALA B CA 1
ATOM 852 C C . ALA B 1 7 ? -53.5 69.688 -26.5 1 27.16 7 ALA B C 1
ATOM 854 O O . ALA B 1 7 ? -54.25 68.75 -26.375 1 27.16 7 ALA B O 1
ATOM 855 N N . ASN B 1 8 ? -52.438 69.5 -27.328 1 24.36 8 ASN B N 1
ATOM 856 C CA . ASN B 1 8 ? -51.531 68.438 -27.688 1 24.36 8 ASN B CA 1
ATOM 857 C C . ASN B 1 8 ? -50.812 67.875 -26.469 1 24.36 8 ASN B C 1
ATOM 859 O O . ASN B 1 8 ? -49.844 67.125 -26.594 1 24.36 8 ASN B O 1
ATOM 863 N N . SER B 1 9 ? -51.281 68.25 -25.234 1 25.58 9 SER B N 1
ATOM 864 C CA . SER B 1 9 ? -50.219 68 -24.281 1 25.58 9 SER B CA 1
ATOM 865 C C . SER B 1 9 ? -49.844 66.5 -24.297 1 25.58 9 SER B C 1
ATOM 867 O O . SER B 1 9 ? -50.688 65.625 -24.078 1 25.58 9 SER B O 1
ATOM 869 N N . MET B 1 10 ? -48.844 66.125 -25.109 1 24.98 10 MET B N 1
ATOM 870 C CA . MET B 1 10 ? -47.938 65 -25.312 1 24.98 10 MET B CA 1
ATOM 871 C C . MET B 1 10 ? -47.344 64.562 -23.984 1 24.98 10 MET B C 1
ATOM 873 O O . MET B 1 10 ? -46.438 65.188 -23.438 1 24.98 10 MET B O 1
ATOM 877 N N . ASN B 1 11 ? -48.188 64.438 -22.844 1 23.66 11 ASN B N 1
ATOM 878 C CA . ASN B 1 11 ? -47.5 64.062 -21.594 1 23.66 11 ASN B CA 1
ATOM 879 C C . ASN B 1 11 ? -46.781 62.719 -21.734 1 23.66 11 ASN B C 1
ATOM 881 O O . ASN B 1 11 ? -47.312 61.781 -22.266 1 23.66 11 ASN B O 1
ATOM 885 N N . ASP B 1 12 ? -45.406 62.781 -21.781 1 28.89 12 ASP B N 1
ATOM 886 C CA . ASP B 1 12 ? -44.156 62.031 -21.734 1 28.89 12 ASP B CA 1
ATOM 887 C C . ASP B 1 12 ? -44.125 61.062 -20.578 1 28.89 12 ASP B C 1
ATOM 889 O O . ASP B 1 12 ? -43.594 61.344 -19.516 1 28.89 12 ASP B O 1
ATOM 893 N N . GLN B 1 13 ? -45.344 60.562 -20.078 1 26.88 13 GLN B N 1
ATOM 894 C CA . GLN B 1 13 ? -45.219 59.844 -18.797 1 26.88 13 GLN B CA 1
ATOM 895 C C . GLN B 1 13 ? -44.188 58.719 -18.891 1 26.88 13 GLN B C 1
ATOM 897 O O . GLN B 1 13 ? -44.125 58.031 -19.906 1 26.88 13 GLN B O 1
ATOM 902 N N . GLY B 1 14 ? -43.156 58.812 -18.047 1 31.69 14 GLY B N 1
ATOM 903 C CA . GLY B 1 14 ? -41.969 58.156 -17.516 1 31.69 14 GLY B CA 1
ATOM 904 C C . GLY B 1 14 ? -42.188 56.688 -17.203 1 31.69 14 GLY B C 1
ATOM 905 O O . GLY B 1 14 ? -43.031 56.344 -16.406 1 31.69 14 GLY B O 1
ATOM 906 N N . ALA B 1 15 ? -42.281 55.875 -18.234 1 31.67 15 ALA B N 1
ATOM 907 C CA . ALA B 1 15 ? -42.469 54.438 -18.047 1 31.67 15 ALA B CA 1
ATOM 908 C C . ALA B 1 15 ? -41.531 53.906 -16.938 1 31.67 15 ALA B C 1
ATOM 910 O O . ALA B 1 15 ? -40.406 54.406 -16.797 1 31.67 15 ALA B O 1
ATOM 911 N N . PRO B 1 16 ? -42.156 53.438 -15.805 1 34.06 16 PRO B N 1
ATOM 912 C CA . PRO B 1 16 ? -41.5 52.781 -14.656 1 34.06 16 PRO B CA 1
ATOM 913 C C . PRO B 1 16 ? -40.562 51.656 -15.062 1 34.06 16 PRO B C 1
ATOM 915 O O . PRO B 1 16 ? -40.812 50.969 -16.031 1 34.06 16 PRO B O 1
ATOM 918 N N . GLY B 1 17 ? -39.25 51.906 -15.141 1 32.88 17 GLY B N 1
ATOM 919 C CA . GLY B 1 17 ? -38.125 51.031 -15.273 1 32.88 17 GLY B CA 1
ATOM 920 C C . GLY B 1 17 ? -38.25 49.75 -14.438 1 32.88 17 GLY B C 1
ATOM 921 O O . GLY B 1 17 ? -38.625 49.812 -13.266 1 32.88 17 GLY B O 1
ATOM 922 N N . ASP B 1 18 ? -38.875 48.688 -15.062 1 31.06 18 ASP B N 1
ATOM 923 C CA . ASP B 1 18 ? -38.875 47.344 -14.516 1 31.06 18 ASP B CA 1
ATOM 924 C C . ASP B 1 18 ? -37.5 47 -13.883 1 31.06 18 ASP B C 1
ATOM 926 O O . ASP B 1 18 ? -36.469 47.156 -14.516 1 31.06 18 ASP B O 1
ATOM 930 N N . ARG B 1 19 ? -37.375 47.156 -12.555 1 31.11 19 ARG B N 1
ATOM 931 C CA . ARG B 1 19 ? -36.375 46.719 -11.586 1 31.11 19 ARG B CA 1
ATOM 932 C C . ARG B 1 19 ? -36 45.281 -11.82 1 31.11 19 ARG B C 1
ATOM 934 O O . ARG B 1 19 ? -36.812 44.375 -11.633 1 31.11 19 ARG B O 1
ATOM 941 N N . ASN B 1 20 ? -35.531 44.938 -13.078 1 34.69 20 ASN B N 1
ATOM 942 C CA . ASN B 1 20 ? -34.844 43.656 -13.203 1 34.69 20 ASN B CA 1
ATOM 943 C C . ASN B 1 20 ? -34.031 43.344 -11.961 1 34.69 20 ASN B C 1
ATOM 945 O O . ASN B 1 20 ? -33.156 44.125 -11.57 1 34.69 20 ASN B O 1
ATOM 949 N N . GLY B 1 21 ? -34.594 42.812 -10.914 1 33.66 21 GLY B N 1
ATOM 950 C CA . GLY B 1 21 ? -34 42.188 -9.75 1 33.66 21 GLY B CA 1
ATOM 951 C C . GLY B 1 21 ? -32.812 41.281 -10.109 1 33.66 21 GLY B C 1
ATOM 952 O O . GLY B 1 21 ? -32.938 40.375 -10.93 1 33.66 21 GLY B O 1
ATOM 953 N N . ALA B 1 22 ? -31.578 41.844 -10.203 1 35.25 22 ALA B N 1
ATOM 954 C CA . ALA B 1 22 ? -30.25 41.219 -10.227 1 35.25 22 ALA B CA 1
ATOM 955 C C . ALA B 1 22 ? -30.188 40.031 -9.297 1 35.25 22 ALA B C 1
ATOM 957 O O . ALA B 1 22 ? -30.422 40.156 -8.086 1 35.25 22 ALA B O 1
ATOM 958 N N . ARG B 1 23 ? -30.672 38.812 -9.734 1 34.31 23 ARG B N 1
ATOM 959 C CA . ARG B 1 23 ? -30.328 37.562 -9.062 1 34.31 23 ARG B CA 1
ATOM 960 C C . ARG B 1 23 ? -28.844 37.531 -8.711 1 34.31 23 ARG B C 1
ATOM 962 O O . ARG B 1 23 ? -28 37.562 -9.602 1 34.31 23 ARG B O 1
ATOM 969 N N . GLN B 1 24 ? -28.391 38.125 -7.574 1 36.69 24 GLN B N 1
ATOM 970 C CA . GLN B 1 24 ? -27.094 37.906 -6.949 1 36.69 24 GLN B CA 1
ATOM 971 C C . GLN B 1 24 ? -26.766 36.406 -6.914 1 36.69 24 GLN B C 1
ATOM 973 O O . GLN B 1 24 ? -27.516 35.625 -6.352 1 36.69 24 GLN B O 1
ATOM 978 N N . THR B 1 25 ? -26.406 35.812 -8.055 1 35.66 25 THR B N 1
ATOM 979 C CA . THR B 1 25 ? -25.734 34.531 -7.938 1 35.66 25 THR B CA 1
ATOM 980 C C . THR B 1 25 ? -24.766 34.531 -6.758 1 35.66 25 THR B C 1
ATOM 982 O O . THR B 1 25 ? -23.859 35.344 -6.691 1 35.66 25 THR B O 1
ATOM 985 N N . GLY B 1 26 ? -25.188 34.281 -5.488 1 35.34 26 GLY B N 1
ATOM 986 C CA . GLY B 1 26 ? -24.312 33.938 -4.379 1 35.34 26 GLY B CA 1
ATOM 987 C C . GLY B 1 26 ? -23.172 33.031 -4.781 1 35.34 26 GLY B C 1
ATOM 988 O O . GLY B 1 26 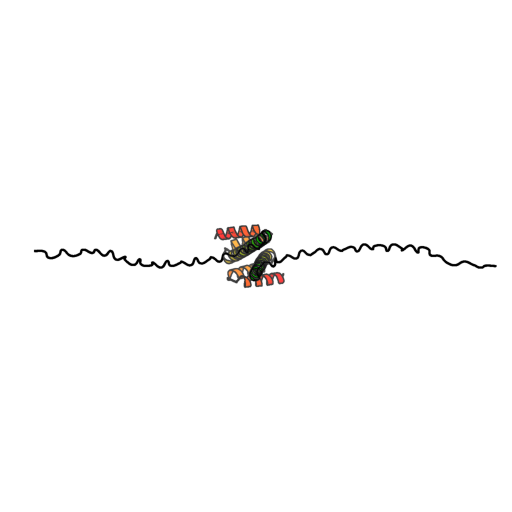? -23.406 31.938 -5.301 1 35.34 26 GLY B O 1
ATOM 989 N N . SER B 1 27 ? -22.047 33.594 -5.293 1 37 27 SER B N 1
ATOM 990 C CA . SER B 1 27 ? -20.766 32.906 -5.445 1 37 27 SER B CA 1
ATOM 991 C C . SER B 1 27 ? -20.562 31.891 -4.316 1 37 27 SER B C 1
ATOM 993 O O . SER B 1 27 ? -20.656 32.25 -3.139 1 37 27 SER B O 1
ATOM 995 N N . VAL B 1 28 ? -21.062 30.719 -4.406 1 40.03 28 VAL B N 1
ATOM 996 C CA . VAL B 1 28 ? -20.562 29.641 -3.547 1 40.03 28 VAL B CA 1
ATOM 997 C C . VAL B 1 28 ? -19.078 29.875 -3.244 1 40.03 28 VAL B C 1
ATOM 999 O O . VAL B 1 28 ? -18.281 30.047 -4.16 1 40.03 28 VAL B O 1
ATOM 1002 N N . THR B 1 29 ? -18.688 30.688 -2.283 1 36.47 29 THR B N 1
ATOM 1003 C CA . THR B 1 29 ? -17.359 30.703 -1.693 1 36.47 29 THR B CA 1
ATOM 1004 C C . THR B 1 29 ? -16.766 29.297 -1.618 1 36.47 29 THR B C 1
ATOM 1006 O O . THR B 1 29 ? -17.344 28.422 -0.976 1 36.47 29 THR B O 1
ATOM 1009 N N . ARG B 1 30 ? -16.234 28.766 -2.646 1 37.53 30 ARG B N 1
ATOM 1010 C CA . ARG B 1 30 ? -15.297 27.656 -2.477 1 37.53 30 ARG B CA 1
ATOM 1011 C C . ARG B 1 30 ? -14.547 27.781 -1.153 1 37.53 30 ARG B C 1
ATOM 1013 O O . ARG B 1 30 ? -13.82 28.75 -0.931 1 37.53 30 ARG B O 1
ATOM 1020 N N . GLU B 1 31 ? -15.141 27.484 -0.03 1 38.5 31 GLU B N 1
ATOM 1021 C CA . GLU B 1 31 ? -14.344 27.219 1.16 1 38.5 31 GLU B CA 1
ATOM 1022 C C . GLU B 1 31 ? -13 26.594 0.792 1 38.5 31 GLU B C 1
ATOM 1024 O O . GLU B 1 31 ? -12.938 25.453 0.331 1 38.5 31 GLU B O 1
ATOM 1029 N N . ASN B 1 32 ? -12.109 27.266 0.046 1 40.19 32 ASN B N 1
ATOM 1030 C CA . ASN B 1 32 ? -10.688 26.953 -0.085 1 40.19 32 ASN B CA 1
ATOM 1031 C C . ASN B 1 32 ? -10.188 26.125 1.094 1 40.19 32 ASN B C 1
ATOM 1033 O O . ASN B 1 32 ? -10.594 26.344 2.234 1 40.19 32 ASN B O 1
ATOM 1037 N N . ALA B 1 33 ? -9.906 24.938 1.028 1 43.69 33 ALA B N 1
ATOM 1038 C CA . ALA B 1 33 ? -8.977 24.312 1.973 1 43.69 33 ALA B CA 1
ATOM 1039 C C . ALA B 1 33 ? -8.062 25.359 2.604 1 43.69 33 ALA B C 1
ATOM 1041 O O . ALA B 1 33 ? -7.273 26 1.91 1 43.69 33 ALA B O 1
ATOM 1042 N N . SER B 1 34 ? -8.484 26.203 3.43 1 43.44 34 SER B N 1
ATOM 1043 C CA . SER B 1 34 ? -7.66 27.094 4.25 1 43.44 34 SER B CA 1
ATOM 1044 C C . SER B 1 34 ? -6.254 26.531 4.422 1 43.44 34 SER B C 1
ATOM 1046 O O . SER B 1 34 ? -6.062 25.516 5.098 1 43.44 34 SER B O 1
ATOM 1048 N N . GLU B 1 35 ? -5.398 26.375 3.479 1 48.59 35 GLU B N 1
ATOM 1049 C CA . GLU B 1 35 ? -3.998 26.453 3.883 1 48.59 35 GLU B CA 1
ATOM 1050 C C . GLU B 1 35 ? -3.822 27.359 5.094 1 48.59 35 GLU B C 1
ATOM 1052 O O . GLU B 1 35 ? -3.988 28.578 4.988 1 48.59 35 GLU B O 1
ATOM 1057 N N . ASP B 1 36 ? -4.461 27.188 6.156 1 49.69 36 ASP B N 1
ATOM 1058 C CA . ASP B 1 36 ? -4.176 27.969 7.355 1 49.69 36 ASP B CA 1
ATOM 1059 C C . ASP B 1 36 ? -2.76 28.531 7.32 1 49.69 36 ASP B C 1
ATOM 1061 O O . ASP B 1 36 ? -1.784 27.781 7.426 1 49.69 36 ASP B O 1
ATOM 1065 N N . THR B 1 37 ? -2.52 29.547 6.566 1 55.44 37 THR B N 1
ATOM 1066 C CA . THR B 1 37 ? -1.377 30.438 6.41 1 55.44 37 THR B CA 1
ATOM 1067 C C . THR B 1 37 ? -0.581 30.531 7.707 1 55.44 37 THR B C 1
ATOM 1069 O O . THR B 1 37 ? 0.526 31.078 7.723 1 55.44 37 THR B O 1
ATOM 1072 N N . ASN B 1 38 ? -1.241 29.984 8.703 1 63.47 38 ASN B N 1
ATOM 1073 C CA . ASN B 1 38 ? -0.48 30.125 9.938 1 63.47 38 ASN B CA 1
ATOM 1074 C C . ASN B 1 38 ? 0.627 29.078 10.047 1 63.47 38 ASN B C 1
ATOM 1076 O O . ASN B 1 38 ? 1.466 29.156 10.945 1 63.47 38 ASN B O 1
ATOM 1080 N N . ASP B 1 39 ? 0.542 28.234 9.062 1 69.75 39 ASP B N 1
ATOM 1081 C CA . ASP B 1 39 ? 1.595 27.219 9.141 1 69.75 39 ASP B CA 1
ATOM 1082 C C . ASP B 1 39 ? 2.914 27.766 8.594 1 69.75 39 ASP B C 1
ATOM 1084 O O . ASP B 1 39 ? 2.926 28.516 7.625 1 69.75 39 ASP B O 1
ATOM 1088 N N . SER B 1 40 ? 3.871 27.562 9.352 1 78.38 40 SER B N 1
ATOM 1089 C CA . SER B 1 40 ? 5.203 27.859 8.836 1 78.38 40 SER B CA 1
ATOM 1090 C C . SER B 1 40 ? 5.461 27.141 7.516 1 78.38 40 SER B C 1
ATOM 1092 O O . SER B 1 40 ? 4.824 26.125 7.223 1 78.38 40 SER B O 1
ATOM 1094 N N . PRO B 1 41 ? 6.199 27.766 6.676 1 84.19 41 PRO B N 1
ATOM 1095 C CA . PRO B 1 41 ? 6.555 27.109 5.414 1 84.19 41 PRO B CA 1
ATOM 1096 C C . PRO B 1 41 ? 7.031 25.672 5.609 1 84.19 41 PRO B C 1
ATOM 1098 O O . PRO B 1 41 ? 6.703 24.797 4.809 1 84.19 41 PRO B O 1
ATOM 1101 N N . GLU B 1 42 ? 7.836 25.453 6.648 1 84.12 42 GLU B N 1
ATOM 1102 C CA . GLU B 1 42 ? 8.344 24.125 6.957 1 84.12 42 GLU B CA 1
ATOM 1103 C C . GLU B 1 42 ? 7.207 23.156 7.285 1 84.12 42 GLU B C 1
ATOM 1105 O O . GLU B 1 42 ? 7.207 22.016 6.828 1 84.12 42 GLU B O 1
ATOM 1110 N N . ARG B 1 43 ? 6.352 23.625 8.07 1 82.81 43 ARG B N 1
ATOM 1111 C CA . ARG B 1 43 ? 5.219 22.781 8.461 1 82.81 43 ARG B CA 1
ATOM 1112 C C . ARG B 1 43 ? 4.336 22.469 7.258 1 82.81 43 ARG B C 1
ATOM 1114 O O . ARG B 1 43 ? 3.861 21.344 7.113 1 82.81 43 ARG B O 1
ATOM 1121 N N . ARG B 1 44 ? 4.145 23.438 6.387 1 84 44 ARG B N 1
ATOM 1122 C CA . ARG B 1 44 ? 3.375 23.203 5.164 1 84 44 ARG B CA 1
ATOM 1123 C C . ARG B 1 44 ? 4.051 22.172 4.273 1 84 44 ARG B C 1
ATOM 1125 O O . ARG B 1 44 ? 3.379 21.328 3.682 1 84 44 ARG B O 1
ATOM 1132 N N . GLN B 1 45 ? 5.406 22.188 4.195 1 88.56 45 GLN B N 1
ATOM 1133 C CA . GLN B 1 45 ? 6.16 21.234 3.387 1 88.56 45 GLN B CA 1
ATOM 1134 C C . GLN B 1 45 ? 6.027 19.828 3.934 1 88.56 45 GLN B C 1
ATOM 1136 O O . GLN B 1 45 ? 5.875 18.875 3.168 1 88.56 45 GLN B O 1
ATOM 1141 N N . GLN B 1 46 ? 6.008 19.688 5.227 1 88.25 46 GLN B N 1
ATOM 1142 C CA . GLN B 1 46 ? 5.887 18.375 5.855 1 88.25 46 GLN B CA 1
ATOM 1143 C C . GLN B 1 46 ? 4.512 17.75 5.59 1 88.25 46 GLN B C 1
ATOM 1145 O O . GLN B 1 46 ? 4.406 16.562 5.293 1 88.25 46 GLN B O 1
ATOM 1150 N N . ILE B 1 47 ? 3.541 18.562 5.629 1 85.62 47 ILE B N 1
ATOM 1151 C CA . ILE B 1 47 ? 2.176 18.109 5.387 1 85.62 47 ILE B CA 1
ATOM 1152 C C . ILE B 1 47 ? 2.031 17.656 3.932 1 85.62 47 ILE B C 1
ATOM 1154 O O . ILE B 1 47 ? 1.434 16.625 3.65 1 85.62 47 ILE B O 1
ATOM 1158 N N . ARG B 1 48 ? 2.537 18.484 3.117 1 88.25 48 ARG B N 1
ATOM 1159 C CA . ARG B 1 48 ? 2.48 18.141 1.697 1 88.25 48 ARG B CA 1
ATOM 1160 C C . ARG B 1 48 ? 3.207 16.828 1.414 1 88.25 48 ARG B C 1
ATOM 1162 O O . ARG B 1 48 ? 2.729 16.016 0.632 1 88.25 48 ARG B O 1
ATOM 1169 N N . GLN B 1 49 ? 4.32 16.609 2.023 1 90.88 49 GLN B N 1
ATOM 1170 C CA . GLN B 1 49 ? 5.082 15.367 1.836 1 90.88 49 GLN B CA 1
ATOM 1171 C C . GLN B 1 49 ? 4.297 14.156 2.33 1 90.88 49 GLN B C 1
ATOM 1173 O O . GLN B 1 49 ? 4.312 13.102 1.695 1 90.88 49 GLN B O 1
ATOM 1178 N N . GLN B 1 50 ? 3.629 14.328 3.445 1 91 50 GLN B N 1
ATOM 1179 C CA . GLN B 1 50 ? 2.807 13.242 3.977 1 91 50 GLN B CA 1
ATOM 1180 C C . GLN B 1 50 ? 1.687 12.875 3.008 1 91 50 GLN B C 1
ATOM 1182 O O . GLN B 1 50 ? 1.356 11.703 2.85 1 91 50 GLN B O 1
ATOM 1187 N N . GLU B 1 51 ? 1.142 13.852 2.393 1 91.69 51 GLU B N 1
ATOM 1188 C CA . GLU B 1 51 ? 0.092 13.617 1.406 1 91.69 51 GLU B CA 1
ATOM 1189 C C . GLU B 1 51 ? 0.637 12.875 0.189 1 91.69 51 GLU B C 1
ATOM 1191 O O . GLU B 1 51 ? 0.001 11.945 -0.313 1 91.69 51 GLU B O 1
ATOM 1196 N N . VAL B 1 52 ? 1.775 13.289 -0.269 1 93.5 52 VAL B N 1
ATOM 1197 C CA . VAL B 1 52 ? 2.418 12.633 -1.402 1 93.5 52 VAL B CA 1
ATOM 1198 C C . VAL B 1 52 ? 2.707 11.172 -1.059 1 93.5 52 VAL B C 1
ATOM 1200 O O . VAL B 1 52 ? 2.424 10.273 -1.854 1 93.5 52 VAL B O 1
ATOM 1203 N N . ASP B 1 53 ? 3.242 10.953 0.093 1 93.94 53 ASP B N 1
ATOM 1204 C CA . ASP B 1 53 ? 3.547 9.602 0.547 1 93.94 53 ASP B CA 1
ATOM 1205 C C . ASP B 1 53 ? 2.279 8.758 0.643 1 93.94 53 ASP B C 1
ATOM 1207 O O . ASP B 1 53 ? 2.258 7.609 0.194 1 93.94 53 ASP B O 1
ATOM 1211 N N . LEU B 1 54 ? 1.283 9.305 1.23 1 95.56 54 LEU B N 1
ATOM 1212 C CA . LEU B 1 54 ? 0.012 8.602 1.36 1 95.56 54 LEU B CA 1
ATOM 1213 C C . LEU B 1 54 ? -0.521 8.18 -0.007 1 95.56 54 LEU B C 1
ATOM 1215 O O . LEU B 1 54 ? -0.935 7.035 -0.193 1 95.56 54 LEU B O 1
ATOM 1219 N N . ASN B 1 55 ? -0.473 9.109 -0.961 1 95.56 55 ASN B N 1
ATOM 1220 C CA . ASN B 1 55 ? -0.963 8.812 -2.303 1 95.56 55 ASN B CA 1
ATOM 1221 C C . ASN B 1 55 ? -0.119 7.734 -2.979 1 95.56 55 ASN B C 1
ATOM 1223 O O . ASN B 1 55 ? -0.652 6.871 -3.678 1 95.56 55 ASN B O 1
ATOM 1227 N N . TYR B 1 56 ? 1.146 7.797 -2.73 1 95.62 56 TYR B N 1
ATOM 1228 C CA . TYR B 1 56 ? 2.051 6.805 -3.295 1 95.62 56 TYR B CA 1
ATOM 1229 C C . TYR B 1 56 ? 1.695 5.402 -2.807 1 95.62 56 TYR B C 1
ATOM 1231 O O . TYR B 1 56 ? 1.482 4.496 -3.611 1 95.62 56 TYR B O 1
ATOM 1239 N N . TYR B 1 57 ? 1.602 5.203 -1.566 1 96.31 57 TYR B N 1
ATOM 1240 C CA . TYR B 1 57 ? 1.351 3.881 -1.002 1 96.31 57 TYR B CA 1
ATOM 1241 C C . TYR B 1 57 ? -0.061 3.408 -1.326 1 96.31 57 TYR B C 1
ATOM 1243 O O . TYR B 1 57 ? -0.276 2.232 -1.624 1 96.31 57 TYR B O 1
ATOM 1251 N N . ARG B 1 58 ? -0.952 4.312 -1.297 1 96.38 58 ARG B N 1
ATOM 1252 C CA . ARG B 1 58 ? -2.33 3.973 -1.64 1 96.38 58 ARG B CA 1
ATOM 1253 C C . ARG B 1 58 ? -2.428 3.471 -3.076 1 96.38 58 ARG B C 1
ATOM 1255 O O . ARG B 1 58 ? -2.984 2.4 -3.328 1 96.38 58 ARG B O 1
ATOM 1262 N N . LYS B 1 59 ? -1.899 4.195 -4.023 1 96.81 59 LYS B N 1
ATOM 1263 C CA . LYS B 1 59 ? -1.942 3.818 -5.434 1 96.81 59 LYS B CA 1
ATOM 1264 C C . LYS B 1 59 ? -1.173 2.523 -5.68 1 96.81 59 LYS B C 1
ATOM 1266 O O . LYS B 1 59 ? -1.608 1.676 -6.461 1 96.81 59 LYS B O 1
ATOM 1271 N N . PHE B 1 60 ? -0.052 2.373 -5.039 1 98.25 60 PHE B N 1
ATOM 1272 C CA . PHE B 1 60 ? 0.77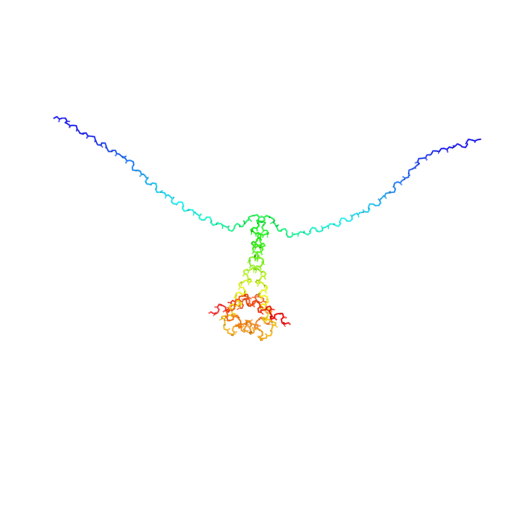7 1.181 -5.18 1 98.25 60 PHE B CA 1
ATOM 1273 C C . PHE B 1 60 ? 0.02 -0.061 -4.727 1 98.25 60 PHE B C 1
ATOM 1275 O O . PHE B 1 60 ? -0.025 -1.063 -5.441 1 98.25 60 PHE B O 1
ATOM 1282 N N . LEU B 1 61 ? -0.609 0.05 -3.561 1 98.25 61 LEU B N 1
ATOM 1283 C CA . LEU B 1 61 ? -1.397 -1.056 -3.029 1 98.25 61 LEU B CA 1
ATOM 1284 C C . LEU B 1 61 ? -2.551 -1.401 -3.965 1 98.25 61 LEU B C 1
ATOM 1286 O O . LEU B 1 61 ? -2.779 -2.574 -4.266 1 98.25 61 LEU B O 1
ATOM 1290 N N . GLU B 1 62 ? -3.24 -0.406 -4.457 1 97.5 62 GLU B N 1
ATOM 1291 C CA . GLU B 1 62 ? -4.355 -0.596 -5.379 1 97.5 62 GLU B CA 1
ATOM 1292 C C . GLU B 1 62 ? -3.898 -1.279 -6.664 1 97.5 62 GLU B C 1
ATOM 1294 O O . GLU B 1 62 ? -4.578 -2.174 -7.176 1 97.5 62 GLU B O 1
ATOM 1299 N N . ASP B 1 63 ? -2.771 -0.816 -7.18 1 98.19 63 ASP B N 1
ATOM 1300 C CA . ASP B 1 63 ? -2.234 -1.403 -8.406 1 98.19 63 ASP B CA 1
ATOM 1301 C C . ASP B 1 63 ? -1.854 -2.867 -8.188 1 98.19 63 ASP B C 1
ATOM 1303 O O . ASP B 1 63 ? -2.125 -3.715 -9.039 1 98.19 63 ASP B O 1
ATOM 1307 N N . LEU B 1 64 ? -1.217 -3.18 -7.082 1 98.62 64 LEU B N 1
ATOM 1308 C CA . LEU B 1 64 ? -0.785 -4.543 -6.793 1 98.62 64 LEU B CA 1
ATOM 1309 C C . LEU B 1 64 ? -1.985 -5.469 -6.629 1 98.62 64 LEU B C 1
ATOM 1311 O O . LEU B 1 64 ? -2.061 -6.516 -7.273 1 98.62 64 LEU B O 1
ATOM 1315 N N . VAL B 1 65 ? -2.98 -5.074 -5.844 1 98.69 65 VAL B N 1
ATOM 1316 C CA . VAL B 1 65 ? -4.191 -5.859 -5.633 1 98.69 65 VAL B CA 1
ATOM 1317 C C . VAL B 1 65 ? -4.965 -5.98 -6.941 1 98.69 65 VAL B C 1
ATOM 1319 O O . VAL B 1 65 ? -5.477 -7.055 -7.273 1 98.69 65 VAL B O 1
ATOM 1322 N N . GLY B 1 66 ? -4.977 -4.914 -7.711 1 98.31 66 GLY B N 1
ATOM 1323 C CA . GLY B 1 66 ? -5.66 -4.93 -8.992 1 98.31 66 GLY B CA 1
ATOM 1324 C C . GLY B 1 66 ? -5.051 -5.906 -9.984 1 98.31 66 GLY B C 1
ATOM 1325 O O . GLY B 1 66 ? -5.773 -6.652 -10.648 1 98.31 66 GLY B O 1
ATOM 1326 N N . VAL B 1 67 ? -3.781 -5.891 -10.078 1 98.44 67 VAL B N 1
ATOM 1327 C CA . VAL B 1 67 ? -3.092 -6.816 -10.969 1 98.44 67 VAL B CA 1
ATOM 1328 C C . VAL B 1 67 ? -3.326 -8.25 -10.508 1 98.44 67 VAL B C 1
ATOM 1330 O O . VAL B 1 67 ? -3.605 -9.141 -11.32 1 98.44 67 VAL B O 1
ATOM 1333 N N . MET B 1 68 ? -3.26 -8.469 -9.195 1 98.5 68 MET B N 1
ATOM 1334 C CA . MET B 1 68 ? -3.492 -9.812 -8.688 1 98.5 68 MET B CA 1
ATOM 1335 C C . MET B 1 68 ? -4.926 -10.258 -8.953 1 98.5 68 MET B C 1
ATOM 1337 O O . MET B 1 68 ? -5.176 -11.438 -9.203 1 98.5 68 MET B O 1
ATOM 1341 N N . ARG B 1 69 ? -5.852 -9.336 -8.977 1 98.31 69 ARG B N 1
ATOM 1342 C CA . ARG B 1 69 ? -7.273 -9.633 -9.125 1 98.31 69 ARG B CA 1
ATOM 1343 C C . ARG B 1 69 ? -7.637 -9.867 -10.586 1 98.31 69 ARG B C 1
ATOM 1345 O O . ARG B 1 69 ? -8.344 -10.828 -10.898 1 98.31 69 ARG B O 1
ATOM 1352 N N . ASP B 1 70 ? -7.039 -9.109 -11.461 1 97.81 70 ASP B N 1
ATOM 1353 C CA . ASP B 1 70 ? -7.66 -9 -12.781 1 97.81 70 ASP B CA 1
ATOM 1354 C C . ASP B 1 70 ? -6.734 -9.523 -13.875 1 97.81 70 ASP B C 1
ATOM 1356 O O . ASP B 1 70 ? -7.184 -9.844 -14.977 1 97.81 70 ASP B O 1
ATOM 1360 N N . ALA B 1 71 ? -5.418 -9.5 -13.602 1 97.81 71 ALA B N 1
ATOM 1361 C CA . ALA B 1 71 ? -4.477 -9.852 -14.656 1 97.81 71 ALA B CA 1
ATOM 1362 C C . ALA B 1 71 ? -4.438 -11.359 -14.883 1 97.81 71 ALA B C 1
ATOM 1364 O O . ALA B 1 71 ? -4.926 -12.125 -14.055 1 97.81 71 ALA B O 1
ATOM 1365 N N . HIS B 1 72 ? -3.922 -11.711 -16.047 1 96.75 72 HIS B N 1
ATOM 1366 C CA . HIS B 1 72 ? -3.713 -13.117 -16.344 1 96.75 72 HIS B CA 1
ATOM 1367 C C . HIS B 1 72 ? -2.768 -13.766 -15.344 1 96.75 72 HIS B C 1
ATOM 1369 O O . HIS B 1 72 ? -1.875 -13.102 -14.805 1 96.75 72 HIS B O 1
ATOM 1375 N N . SER B 1 73 ? -3.021 -15.062 -15.211 1 96.75 73 SER B N 1
ATOM 1376 C CA . SER B 1 73 ? -2.23 -15.828 -14.258 1 96.75 73 SER B CA 1
ATOM 1377 C C . SER B 1 73 ? -0.74 -15.727 -14.562 1 96.75 73 SER B C 1
ATOM 1379 O O . SER B 1 73 ? 0.088 -15.719 -13.656 1 96.75 73 SER B O 1
ATOM 1381 N N . GLU B 1 74 ? -0.443 -15.617 -15.805 1 97.12 74 GLU B N 1
ATOM 1382 C CA . GLU B 1 74 ? 0.962 -15.523 -16.188 1 97.12 74 GLU B CA 1
ATOM 1383 C C . GLU B 1 74 ? 1.568 -14.195 -15.734 1 97.12 74 GLU B C 1
ATOM 1385 O O . GLU B 1 74 ? 2.697 -14.164 -15.234 1 97.12 74 GLU B O 1
ATOM 1390 N N . SER B 1 75 ? 0.811 -13.164 -15.891 1 97.81 75 SER B N 1
ATOM 1391 C CA . SER B 1 75 ? 1.282 -11.859 -15.438 1 97.81 75 SER B CA 1
ATOM 1392 C C . SER B 1 75 ? 1.444 -11.828 -13.922 1 97.81 75 SER B C 1
ATOM 1394 O O . SER B 1 75 ? 2.424 -11.281 -13.414 1 97.81 75 SER B O 1
ATOM 1396 N N . VAL B 1 76 ? 0.564 -12.43 -13.234 1 98.38 76 VAL B N 1
ATOM 1397 C CA . VAL B 1 76 ? 0.623 -12.484 -11.781 1 98.38 76 VAL B CA 1
ATOM 1398 C C . VAL B 1 76 ? 1.85 -13.281 -11.344 1 98.38 76 VAL B C 1
ATOM 1400 O O . VAL B 1 76 ? 2.578 -12.867 -10.438 1 98.38 76 VAL B O 1
ATOM 1403 N N . ALA B 1 77 ? 2.104 -14.367 -12 1 98.06 77 ALA B N 1
ATOM 1404 C CA . ALA B 1 77 ? 3.268 -15.195 -11.688 1 98.06 77 ALA B CA 1
ATOM 1405 C C . ALA B 1 77 ? 4.562 -14.414 -11.883 1 98.06 77 ALA B C 1
ATOM 1407 O O . ALA 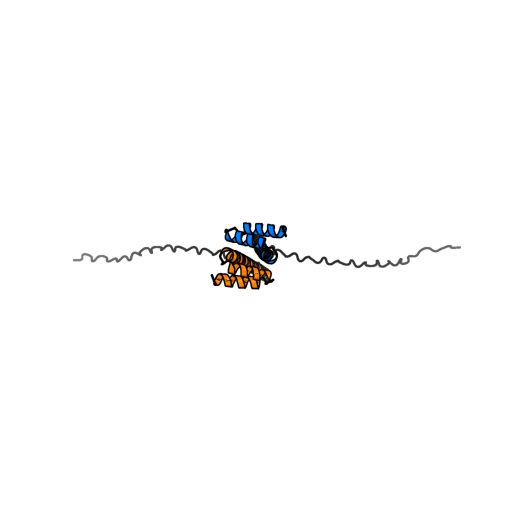B 1 77 ? 5.504 -14.547 -11.102 1 98.06 77 ALA B O 1
ATOM 1408 N N . GLN B 1 78 ? 4.59 -13.609 -12.922 1 98.38 78 GLN B N 1
ATOM 1409 C CA . GLN B 1 78 ? 5.77 -12.805 -13.195 1 98.38 78 GLN B CA 1
ATOM 1410 C C . GLN B 1 78 ? 5.984 -11.758 -12.102 1 98.38 78 GLN B C 1
ATOM 1412 O O . GLN B 1 78 ? 7.121 -11.492 -11.703 1 98.38 78 GLN B O 1
ATOM 1417 N N . ILE B 1 79 ? 4.922 -11.211 -11.656 1 98.75 79 ILE B N 1
ATOM 1418 C CA . ILE B 1 79 ? 5.02 -10.211 -10.594 1 98.75 79 ILE B CA 1
ATOM 1419 C C . ILE B 1 79 ? 5.508 -10.867 -9.305 1 98.75 79 ILE B C 1
ATOM 1421 O O . ILE B 1 79 ? 6.387 -10.336 -8.625 1 98.75 79 ILE B O 1
ATOM 1425 N N . VAL B 1 80 ? 5.004 -12.023 -8.969 1 98.69 80 VAL B N 1
ATOM 1426 C CA . VAL B 1 80 ? 5.422 -12.742 -7.77 1 98.69 80 VAL B CA 1
ATOM 1427 C C . VAL B 1 80 ? 6.902 -13.109 -7.875 1 98.69 80 VAL B C 1
ATOM 1429 O O . VAL B 1 80 ? 7.66 -12.938 -6.918 1 98.69 80 VAL B O 1
ATOM 1432 N N . SER B 1 81 ? 7.32 -13.57 -9.008 1 98.69 81 SER B N 1
ATOM 1433 C CA . SER B 1 81 ? 8.719 -13.93 -9.219 1 98.69 81 SER B CA 1
ATOM 1434 C C . SER B 1 81 ? 9.633 -12.719 -9.047 1 98.69 81 SER B C 1
ATOM 1436 O O . SER B 1 81 ? 10.703 -12.82 -8.461 1 98.69 81 SER B O 1
ATOM 1438 N N . LEU B 1 82 ? 9.164 -11.609 -9.602 1 98.81 82 LEU B N 1
ATOM 1439 C CA . LEU B 1 82 ? 9.914 -10.367 -9.445 1 98.81 82 LEU B CA 1
ATOM 1440 C C . LEU B 1 82 ? 10.07 -10.008 -7.977 1 98.81 82 LEU B C 1
ATOM 1442 O O . LEU B 1 82 ? 11.164 -9.641 -7.535 1 98.81 82 LEU B O 1
ATOM 1446 N N . ILE B 1 83 ? 9.07 -10.164 -7.215 1 98.81 83 ILE B N 1
ATOM 1447 C CA . ILE B 1 83 ? 9.078 -9.867 -5.785 1 98.81 83 ILE B CA 1
ATOM 1448 C C . ILE B 1 83 ? 10.039 -10.812 -5.066 1 98.81 83 ILE B C 1
ATOM 1450 O O . ILE B 1 83 ? 10.859 -10.383 -4.258 1 98.81 83 ILE B O 1
ATOM 1454 N N . ARG B 1 84 ? 10.094 -12.07 -5.414 1 98.5 84 ARG B N 1
ATOM 1455 C CA . ARG B 1 84 ? 10.906 -13.094 -4.77 1 98.5 84 ARG B CA 1
ATOM 1456 C C . ARG B 1 84 ? 12.383 -12.906 -5.098 1 98.5 84 ARG B C 1
ATOM 1458 O O . ARG B 1 84 ? 13.25 -13.328 -4.332 1 98.5 84 ARG B O 1
ATOM 1465 N N . SER B 1 85 ? 12.594 -12.273 -6.172 1 98.38 85 SER B N 1
ATOM 1466 C CA . SER B 1 85 ? 13.977 -12.055 -6.59 1 98.38 85 SER B CA 1
ATOM 1467 C C . SER B 1 85 ? 14.617 -10.914 -5.801 1 98.38 85 SER B C 1
ATOM 1469 O O . SER B 1 85 ? 15.805 -10.633 -5.969 1 98.38 85 SER B O 1
ATOM 1471 N N . GLY B 1 86 ? 13.797 -10.195 -4.941 1 97.75 86 GLY B N 1
ATOM 1472 C CA . GLY B 1 86 ? 14.328 -9.141 -4.102 1 97.75 86 GLY B CA 1
ATOM 1473 C C . GLY B 1 86 ? 14.203 -7.762 -4.723 1 97.75 86 GLY B C 1
ATOM 1474 O O . GLY B 1 86 ? 14.906 -6.828 -4.328 1 97.75 86 GLY B O 1
ATOM 1475 N N . ALA B 1 87 ? 13.305 -7.602 -5.719 1 98.56 87 ALA B N 1
ATOM 1476 C CA . ALA B 1 87 ? 13.086 -6.324 -6.391 1 98.56 87 ALA B CA 1
ATOM 1477 C C . ALA B 1 87 ? 12.664 -5.246 -5.395 1 98.56 87 ALA B C 1
ATOM 1479 O O . ALA B 1 87 ? 11.938 -5.527 -4.441 1 98.56 87 ALA B O 1
ATOM 1480 N N . SER B 1 88 ? 13.117 -4.043 -5.621 1 98 88 SER B N 1
ATOM 1481 C CA . SER B 1 88 ? 12.695 -2.91 -4.805 1 98 88 SER B CA 1
ATOM 1482 C C . SER B 1 88 ? 11.242 -2.555 -5.062 1 98 88 SER B C 1
ATOM 1484 O O . SER B 1 88 ? 10.672 -2.947 -6.082 1 98 88 SER B O 1
ATOM 1486 N N . ASN B 1 89 ? 10.664 -1.752 -4.133 1 97.88 89 ASN B N 1
ATOM 1487 C CA . ASN B 1 89 ? 9.297 -1.292 -4.309 1 97.88 89 ASN B CA 1
ATOM 1488 C C . ASN B 1 89 ? 9.117 -0.54 -5.625 1 97.88 89 ASN B C 1
ATOM 1490 O O . ASN B 1 89 ? 8.109 -0.7 -6.309 1 97.88 89 ASN B O 1
ATOM 1494 N N . GLU B 1 90 ? 10.102 0.288 -5.93 1 97.12 90 GLU B N 1
ATOM 1495 C CA . GLU B 1 90 ? 10.031 1.063 -7.168 1 97.12 90 GLU B CA 1
ATOM 1496 C C . GLU B 1 90 ? 10 0.151 -8.391 1 97.12 90 GLU B C 1
ATOM 1498 O O . GLU B 1 90 ? 9.195 0.357 -9.305 1 97.12 90 GLU B O 1
ATOM 1503 N N . GLU B 1 91 ? 10.789 -0.855 -8.375 1 98.31 91 GLU B N 1
ATOM 1504 C CA . GLU B 1 91 ? 10.82 -1.82 -9.477 1 98.31 91 GLU B CA 1
ATOM 1505 C C . GLU B 1 91 ? 9.5 -2.564 -9.594 1 98.31 91 GLU B C 1
ATOM 1507 O O . GLU B 1 91 ? 8.992 -2.764 -10.703 1 98.31 91 GLU B O 1
ATOM 1512 N N . ILE B 1 92 ? 8.953 -2.955 -8.492 1 98.81 92 ILE B N 1
ATOM 1513 C CA . ILE B 1 92 ? 7.68 -3.666 -8.477 1 98.81 92 ILE B CA 1
ATOM 1514 C C . ILE B 1 92 ? 6.574 -2.758 -9.008 1 98.81 92 ILE B C 1
ATOM 1516 O O . ILE B 1 92 ? 5.773 -3.17 -9.852 1 98.81 92 ILE B O 1
ATOM 1520 N N . HIS B 1 93 ? 6.59 -1.549 -8.539 1 98.44 93 HIS B N 1
ATOM 1521 C CA . HIS B 1 93 ? 5.543 -0.612 -8.938 1 98.44 93 HIS B CA 1
ATOM 1522 C C . HIS B 1 93 ? 5.582 -0.353 -10.438 1 98.44 93 HIS B C 1
ATOM 1524 O O . HIS B 1 93 ? 4.535 -0.306 -11.094 1 98.44 93 HIS B O 1
ATOM 1530 N N . ILE B 1 94 ? 6.758 -0.161 -11.008 1 98 94 ILE B N 1
ATOM 1531 C CA . ILE B 1 94 ? 6.922 0.045 -12.438 1 98 94 ILE B CA 1
ATOM 1532 C C . ILE B 1 94 ? 6.383 -1.164 -13.203 1 98 94 ILE B C 1
ATOM 1534 O O . ILE B 1 94 ? 5.676 -1.011 -14.203 1 98 94 ILE B O 1
ATOM 1538 N N . ALA B 1 95 ? 6.703 -2.381 -12.758 1 98.5 95 ALA B N 1
ATOM 1539 C CA . ALA B 1 95 ? 6.227 -3.605 -13.391 1 98.5 95 ALA B CA 1
ATOM 1540 C C . ALA B 1 95 ? 4.699 -3.68 -13.359 1 98.5 95 ALA B C 1
ATOM 1542 O O . ALA B 1 95 ? 4.074 -4.094 -14.344 1 98.5 95 ALA B O 1
ATOM 1543 N N . LEU B 1 96 ? 4.113 -3.277 -12.281 1 98.56 96 LEU B N 1
ATOM 1544 C CA . LEU B 1 96 ? 2.66 -3.277 -12.156 1 98.56 96 LEU B CA 1
ATOM 1545 C C . LEU B 1 96 ? 2.027 -2.328 -13.172 1 98.56 96 LEU B C 1
ATOM 1547 O O . LEU B 1 96 ? 1.021 -2.664 -13.797 1 98.56 96 LEU B O 1
ATOM 1551 N N . GLN B 1 97 ? 2.59 -1.165 -13.281 1 97.31 97 GLN B N 1
ATOM 1552 C CA . GLN B 1 97 ? 2.072 -0.182 -14.234 1 97.31 97 GLN B CA 1
ATOM 1553 C C . GLN B 1 97 ? 2.123 -0.714 -15.664 1 97.31 97 GLN B C 1
ATOM 1555 O O . GLN B 1 97 ? 1.198 -0.492 -16.438 1 97.31 97 GLN B O 1
ATOM 1560 N N . ARG B 1 98 ? 3.16 -1.465 -15.93 1 96.94 98 ARG B N 1
ATOM 1561 C CA . ARG B 1 98 ? 3.301 -2.057 -17.25 1 96.94 98 ARG B CA 1
ATOM 1562 C C . ARG B 1 98 ? 2.197 -3.076 -17.516 1 96.94 98 ARG B C 1
ATOM 1564 O O . ARG B 1 98 ? 1.619 -3.105 -18.609 1 96.94 98 ARG B O 1
ATOM 1571 N N . VAL B 1 99 ? 1.868 -3.848 -16.562 1 97.56 99 VAL B N 1
ATOM 1572 C CA . VAL B 1 99 ? 0.83 -4.863 -16.703 1 97.56 99 VAL B CA 1
ATOM 1573 C C . VAL B 1 99 ? -0.53 -4.191 -16.875 1 97.56 99 VAL B C 1
ATOM 1575 O O . VAL B 1 99 ? -1.338 -4.625 -17.703 1 97.56 99 VAL B O 1
ATOM 1578 N N . ARG B 1 100 ? -0.786 -3.174 -16.141 1 95.31 100 ARG B N 1
ATOM 1579 C CA . ARG B 1 100 ? -2.068 -2.479 -16.172 1 95.31 100 ARG B CA 1
ATOM 1580 C C . ARG B 1 100 ? -2.264 -1.777 -17.516 1 95.31 100 ARG B C 1
ATOM 1582 O O . ARG B 1 100 ? -3.391 -1.665 -18 1 95.31 100 ARG B O 1
ATOM 1589 N N . GLU B 1 101 ? -1.214 -1.325 -18 1 92.12 101 GLU B N 1
ATOM 1590 C CA . GLU B 1 101 ? -1.279 -0.637 -19.281 1 92.12 101 GLU B CA 1
ATOM 1591 C C . GLU B 1 101 ? -1.441 -1.628 -20.422 1 92.12 101 GLU B C 1
ATOM 1593 O O . GLU B 1 101 ? -2.023 -1.296 -21.469 1 92.12 101 GLU B O 1
ATOM 1598 N N . ALA B 1 102 ? -0.883 -2.777 -20.219 1 87.62 102 ALA B N 1
ATOM 1599 C CA . ALA B 1 102 ? -0.967 -3.814 -21.25 1 87.62 102 ALA B CA 1
ATOM 1600 C C . ALA B 1 102 ? -2.344 -4.473 -21.25 1 87.62 102 ALA B C 1
ATOM 1602 O O . ALA B 1 102 ? -2.736 -5.098 -22.234 1 87.62 102 ALA B O 1
ATOM 1603 N N . SER B 1 103 ? -3.145 -4.398 -20.266 1 75.56 103 SER B N 1
ATOM 1604 C CA . SER B 1 103 ? -4.441 -5.059 -20.156 1 75.56 103 SER B CA 1
ATOM 1605 C C . SER B 1 103 ? -5.559 -4.164 -20.688 1 75.56 103 SER B C 1
ATOM 1607 O O . SER B 1 103 ? -6.562 -4.66 -21.219 1 75.56 103 SER B O 1
#

Organism: Penicillium patulum (NCBI:txid5078)

Sequence (206 aa):
MSDRTAANSMNDQGAPGDRNGARQTGSVTRENASEDTNDSPERRQQIRQQEVDLNYYRKFLEDLVGVMRDAHSESVAQIVSLIRSGASNEEIHIALQRVREASMSDRTAANSMNDQGAPGDRNGARQTGSVTRENASEDTNDSPERRQQIRQQEVDLNYYRKFLEDLVGVMRDAHSESVAQIVSLIRSGASNEEIHIALQRVREAS

Radius of gyration: 41.05 Å; Cα contacts (8 Å, |Δi|>4): 102; chains: 2; bounding box: 120×104×126 Å

Foldseek 3Di:
DDPDDDDDDDDPPDPPPDPPPPPPPPPPPPPPPPPVVVDDPVRVVVVVVVVVVVVVVVVLVVLLVVCVPPPDPVLNVVLVVCVVVVDDSVRSSVSSVVRVVVD/DDPDPDDPPPPPPDPPDPPPPPPPPPPPPPPPPCPVVVDDPVRVVVVVVVVVVVVVVVVLVVLLVVCVPPPDPVLNVVLVVCVVVVDDSVRSSVSSVVRVVVD

Solvent-accessible surface area (backbone atoms only — not comparable to full-atom values): 12805 Å² total; per-residue (Å²): 138,82,87,71,92,83,82,90,79,83,80,81,76,75,76,78,75,79,76,74,77,77,77,73,74,73,71,75,71,73,77,61,80,67,69,62,75,81,48,48,70,66,57,49,51,52,51,52,48,50,50,52,49,29,51,49,35,46,52,48,41,50,44,52,53,45,40,49,39,69,46,53,70,64,59,40,49,51,50,42,50,43,42,50,73,65,54,50,71,68,56,50,49,55,53,44,53,50,52,62,70,72,105,136,76,85,76,83,74,81,73,81,74,77,77,78,75,74,80,75,79,76,74,76,78,76,72,74,74,71,74,70,73,78,60,78,68,71,61,77,80,48,49,72,67,57,49,51,53,52,51,50,51,52,52,51,30,51,49,36,45,52,49,42,52,46,51,52,46,40,49,39,69,46,53,70,66,57,39,52,50,52,42,50,44,41,51,73,65,54,50,70,66,56,50,48,54,52,44,51,52,52,63,70,72,105